Protein AF-0000000071788316 (afdb_homodimer)

Secondary structure (DSSP, 8-state):
---------------------------HHHHHHHHHHHHHHHHHHHHHHHHHHHHHHHHHHHHSPPPGGGSSSPPPHHHHHHHHHHHHHHHHHHHHHHHHHHHHHHHHHHHHH-/---------------------------HHHHHHHHHHHHHHHHHHHHHHHHHHHHHHHHHHHHSPPPGGGSSSPPPHHHHHHHHHHHHHHHHHHHHHHHHHHHHHHHHHHHHH-

Foldseek 3Di:
DPPPPPDDDDDDDDDPDPPPPPPPDPPCVVVVVVVVVVVVVVVVVVVVVVVVVVVVLVVLVVVQDDDPVCPPDDDDSVNSVVSSVVVVVVVVVVVVVVVVVVVVVVVVVVVVVD/DPPPPPDPDDDDPDDPDPPPPPPPDPPCVVVVVVVVVVVVVVVVVVVVVVVVVVVVLVVLVVVQDDDPVCPPDDDDSVNSVVSSVVVVVVVVVVVVVVVVVVVVVVVVVVVVVD

Organism: Haemonchus contortus (NCBI:txid6289)

Structure (mmCIF, N/CA/C/O backbone):
data_AF-0000000071788316-model_v1
#
loop_
_entity.id
_entity.type
_entity.pdbx_description
1 polymer 'BHLH domain-containing protein'
#
loop_
_atom_site.group_PDB
_atom_site.id
_atom_site.type_symbol
_atom_site.label_atom_id
_atom_site.label_alt_id
_atom_site.label_comp_id
_atom_site.label_asym_id
_atom_site.label_entity_id
_atom_site.label_seq_id
_atom_site.pdbx_PDB_ins_code
_atom_site.Cartn_x
_atom_site.Cartn_y
_atom_site.Cartn_z
_atom_site.occupancy
_atom_site.B_iso_or_equiv
_atom_site.auth_seq_id
_atom_site.auth_comp_id
_atom_site.auth_asym_id
_atom_site.auth_atom_id
_atom_site.pdbx_PDB_model_num
ATOM 1 N N . MET A 1 1 ? -70.625 96 2.518 1 33.41 1 MET A N 1
ATOM 2 C CA . MET A 1 1 ? -70.375 94.812 1.671 1 33.41 1 MET A CA 1
ATOM 3 C C . MET A 1 1 ? -69.188 94 2.158 1 33.41 1 MET A C 1
ATOM 5 O O . MET A 1 1 ? -68.625 93.188 1.41 1 33.41 1 MET A O 1
ATOM 9 N N . SER A 1 2 ? -68.688 94.312 3.398 1 36.62 2 SER A N 1
ATOM 10 C CA . SER A 1 2 ? -67.375 94 3.801 1 36.62 2 SER A CA 1
ATOM 11 C C . SER A 1 2 ? -67.25 92.5 4.199 1 36.62 2 SER A C 1
ATOM 13 O O . SER A 1 2 ? -67.812 92.125 5.203 1 36.62 2 SER A O 1
ATOM 15 N N . TYR A 1 3 ? -67.062 91.562 3.162 1 39.75 3 TYR A N 1
ATOM 16 C CA . TYR A 1 3 ? -67 90.125 3.209 1 39.75 3 TYR A CA 1
ATOM 17 C C . TYR A 1 3 ? -65.75 89.688 3.973 1 39.75 3 TYR A C 1
ATOM 19 O O . TYR A 1 3 ? -64.688 90.062 3.646 1 39.75 3 TYR A O 1
ATOM 27 N N . SER A 1 4 ? -65.812 89.562 5.359 1 36.69 4 SER A N 1
ATOM 28 C CA . SER A 1 4 ? -64.812 89.125 6.293 1 36.69 4 SER A CA 1
ATOM 29 C C . SER A 1 4 ? -64.375 87.688 6 1 36.69 4 SER A C 1
ATOM 31 O O . SER A 1 4 ? -65.125 86.75 6.25 1 36.69 4 SER A O 1
ATOM 33 N N . VAL A 1 5 ? -63.656 87.375 4.844 1 37 5 VAL A N 1
ATOM 34 C CA . VAL A 1 5 ? -63.25 86.062 4.398 1 37 5 VAL A CA 1
ATOM 35 C C . VAL A 1 5 ? -62.281 85.438 5.414 1 37 5 VAL A C 1
ATOM 37 O O . VAL A 1 5 ? -61.219 86 5.688 1 37 5 VAL A O 1
ATOM 40 N N . LYS A 1 6 ? -62.844 84.875 6.547 1 39.62 6 LYS A N 1
ATOM 41 C CA . LYS A 1 6 ? -62.094 84.188 7.598 1 39.62 6 LYS A CA 1
ATOM 42 C C . LYS A 1 6 ? -61.156 83.125 7.004 1 39.62 6 LYS A C 1
ATOM 44 O O . LYS A 1 6 ? -61.562 82.312 6.16 1 39.62 6 LYS A O 1
ATOM 49 N N . LYS A 1 7 ? -59.781 83.375 7.051 1 36.16 7 LYS A N 1
ATOM 50 C CA . LYS A 1 7 ? -58.531 82.688 6.707 1 36.16 7 LYS A CA 1
ATOM 51 C C . LYS A 1 7 ? -58.469 81.312 7.348 1 36.16 7 LYS A C 1
ATOM 53 O O . LYS A 1 7 ? -58.625 81.188 8.562 1 36.16 7 LYS A O 1
ATOM 58 N N . MET A 1 8 ? -58.719 80.25 6.582 1 34.5 8 MET A N 1
ATOM 59 C CA . MET A 1 8 ? -58.656 78.812 6.754 1 34.5 8 MET A CA 1
ATOM 60 C C . MET A 1 8 ? -57.281 78.375 7.297 1 34.5 8 MET A C 1
ATOM 62 O O . MET A 1 8 ? -56.25 78.812 6.805 1 34.5 8 MET A O 1
ATOM 66 N N . GLY A 1 9 ? -57.188 78 8.609 1 27.69 9 GLY A N 1
ATOM 67 C CA . GLY A 1 9 ? -56.125 77.5 9.477 1 27.69 9 GLY A CA 1
ATOM 68 C C . GLY A 1 9 ? -55.312 76.375 8.867 1 27.69 9 GLY A C 1
ATOM 69 O O . GLY A 1 9 ? -55.875 75.562 8.148 1 27.69 9 GLY A O 1
ATOM 70 N N . GLY A 1 10 ? -54.125 76.5 8.328 1 29.59 10 GLY A N 1
ATOM 71 C CA . GLY A 1 10 ? -53.094 75.75 7.719 1 29.59 10 GLY A CA 1
ATOM 72 C C . GLY A 1 10 ? -52.719 74.5 8.539 1 29.59 10 GLY A C 1
ATOM 73 O O . GLY A 1 10 ? -52.781 74.562 9.766 1 29.59 10 GLY A O 1
ATOM 74 N N . ARG A 1 11 ? -53.125 73.188 8.086 1 37.12 11 ARG A N 1
ATOM 75 C CA . ARG A 1 11 ? -52.875 71.812 8.547 1 37.12 11 ARG A CA 1
ATOM 76 C C . ARG A 1 11 ? -51.375 71.625 8.773 1 37.12 11 ARG A C 1
ATOM 78 O O . ARG A 1 11 ? -50.562 72.062 7.965 1 37.12 11 ARG A O 1
ATOM 85 N N . ARG A 1 12 ? -50.906 71.562 10.062 1 38.69 12 ARG A N 1
ATOM 86 C CA . ARG A 1 12 ? -49.625 71.125 10.641 1 38.69 12 ARG A CA 1
ATOM 87 C C . ARG A 1 12 ? -49.156 69.812 10.094 1 38.69 12 ARG A C 1
ATOM 89 O O . ARG A 1 12 ? -49.906 68.812 10.117 1 38.69 12 ARG A O 1
ATOM 96 N N . ARG A 1 13 ? -48.25 69.75 9.062 1 36.78 13 ARG A N 1
ATOM 97 C CA . ARG A 1 13 ? -47.5 68.625 8.484 1 36.78 13 ARG A CA 1
ATOM 98 C C . ARG A 1 13 ? -46.75 67.812 9.562 1 36.78 13 ARG A C 1
ATOM 100 O O . ARG A 1 13 ? -45.938 68.438 10.281 1 36.78 13 ARG A O 1
ATOM 107 N N . ALA A 1 14 ? -47.344 66.688 10.125 1 41.12 14 ALA A N 1
ATOM 108 C CA . ALA A 1 14 ? -46.75 65.688 11.016 1 41.12 14 ALA A CA 1
ATOM 109 C C . ALA A 1 14 ? -45.406 65.188 10.469 1 41.12 14 ALA A C 1
ATOM 111 O O . ALA A 1 14 ? -45.281 64.875 9.297 1 41.12 14 ALA A O 1
ATOM 112 N N . SER A 1 15 ? -44.25 65.688 10.93 1 37.59 15 SER A N 1
ATOM 113 C CA . SER A 1 15 ? -42.875 65.312 10.68 1 37.59 15 SER A CA 1
ATOM 114 C C . SER A 1 15 ? -42.656 63.844 11.016 1 37.59 15 SER A C 1
ATOM 116 O O . SER A 1 15 ? -43 63.375 12.102 1 37.59 15 SER A O 1
ATOM 118 N N . THR A 1 16 ? -42.688 62.906 10.031 1 35.34 16 THR A N 1
ATOM 119 C CA . THR A 1 16 ? -42.344 61.469 10.016 1 35.34 16 THR A CA 1
ATOM 120 C C . THR A 1 16 ? -40.969 61.25 10.617 1 35.34 16 THR A C 1
ATOM 122 O O . THR A 1 16 ? -39.969 61.781 10.141 1 35.34 16 THR A O 1
ATOM 125 N N . THR A 1 17 ? -40.781 61 11.922 1 35.34 17 THR A N 1
ATOM 126 C CA . THR A 1 17 ? -39.594 60.562 12.641 1 35.34 17 THR A CA 1
ATOM 127 C C . THR A 1 17 ? -39 59.312 12.016 1 35.34 17 THR A C 1
ATOM 129 O O . THR A 1 17 ? -39.688 58.281 11.914 1 35.34 17 THR A O 1
ATOM 132 N N . GLN A 1 18 ? -38 59.219 11.062 1 39.78 18 GLN A N 1
ATOM 133 C CA . GLN A 1 18 ? -37.156 58.188 10.5 1 39.78 18 GLN A CA 1
ATOM 134 C C . GLN A 1 18 ? -36.531 57.312 11.594 1 39.78 18 GLN A C 1
ATOM 136 O O . GLN A 1 18 ? -35.781 57.812 12.438 1 39.78 18 GLN A O 1
ATOM 141 N N . GLY A 1 19 ? -37.156 56.375 12.18 1 39.91 19 GLY A N 1
ATOM 142 C CA . GLY A 1 19 ? -36.625 55.375 13.07 1 39.91 19 GLY A CA 1
ATOM 143 C C . GLY A 1 19 ? -35.312 54.781 12.562 1 39.91 19 GLY A C 1
ATOM 144 O O . GLY A 1 19 ? -35.188 54.469 11.383 1 39.91 19 GLY A O 1
ATOM 145 N N . ASP A 1 20 ? -34.125 55.219 13 1 43.69 20 ASP A N 1
ATOM 146 C CA . ASP A 1 20 ? -32.781 54.688 12.812 1 43.69 20 ASP A CA 1
ATOM 147 C C . ASP A 1 20 ? -32.75 53.188 13.023 1 43.69 20 ASP A C 1
ATOM 149 O O . ASP A 1 20 ? -33 52.688 14.125 1 43.69 20 ASP A O 1
ATOM 153 N N . VAL A 1 21 ? -33.281 52.344 12.164 1 46.47 21 VAL A N 1
ATOM 154 C CA . VAL A 1 21 ? -33.031 50.906 12.141 1 46.47 21 VAL A CA 1
ATOM 155 C C . VAL A 1 21 ? -31.547 50.625 12.336 1 46.47 21 VAL A C 1
ATOM 157 O O . VAL A 1 21 ? -30.719 51.094 11.562 1 46.47 21 VAL A O 1
ATOM 160 N N . SER A 1 22 ? -31.016 50.688 13.523 1 45.28 22 SER A N 1
ATOM 161 C CA . SER A 1 22 ? -29.688 50.188 13.875 1 45.28 22 SER A CA 1
ATOM 162 C C . SER A 1 22 ? -29.422 48.844 13.227 1 45.28 22 SER A C 1
ATOM 164 O O . SER A 1 22 ? -30.203 47.875 13.398 1 45.28 22 SER A O 1
ATOM 166 N N . GLU A 1 23 ? -28.938 48.75 12.031 1 49.59 23 GLU A N 1
ATOM 167 C CA . GLU A 1 23 ? -28.391 47.531 11.414 1 49.59 23 GLU A CA 1
ATOM 168 C C . GLU A 1 23 ? -27.594 46.719 12.43 1 49.59 23 GLU A C 1
ATOM 170 O O . GLU A 1 23 ? -26.594 47.219 12.969 1 49.59 23 GLU A O 1
ATOM 175 N N . MET A 1 24 ? -28.234 46 13.266 1 51.44 24 MET A N 1
ATOM 176 C CA . MET A 1 24 ? -27.578 45.031 14.148 1 51.44 24 MET A CA 1
ATOM 177 C C . MET A 1 24 ? -26.453 44.312 13.414 1 51.44 24 MET A C 1
ATOM 179 O O . MET A 1 24 ? -26.656 43.719 12.344 1 51.44 24 MET A O 1
ATOM 183 N N . SER A 1 25 ? -25.234 44.812 13.422 1 55.69 25 SER A N 1
ATOM 184 C CA . SER A 1 25 ? -24.016 44.156 12.969 1 55.69 25 SER A CA 1
ATOM 185 C C . SER A 1 25 ? -24.016 42.688 13.344 1 55.69 25 SER A C 1
ATOM 187 O O . SER A 1 25 ? -24.484 42.312 14.43 1 55.69 25 SER A O 1
ATOM 189 N N . PRO A 1 26 ? -24.172 41.844 12.453 1 56.22 26 PRO A N 1
ATOM 190 C CA . PRO A 1 26 ? -24.016 40.438 12.891 1 56.22 26 PRO A CA 1
ATOM 191 C C . PRO A 1 26 ? -22.969 40.281 14.008 1 56.22 26 PRO A C 1
ATOM 193 O O . PRO A 1 26 ? -21.906 40.906 13.953 1 56.22 26 PRO A O 1
ATOM 196 N N . THR A 1 27 ? -23.234 40.281 15.242 1 55.38 27 THR A N 1
ATOM 197 C CA . THR A 1 27 ? -22.344 40.125 1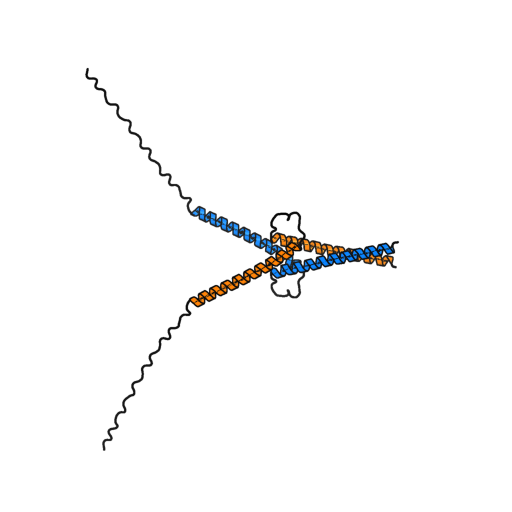6.391 1 55.38 27 THR A CA 1
ATOM 198 C C . THR A 1 27 ? -21.281 39.094 16.109 1 55.38 27 THR A C 1
ATOM 200 O O . THR A 1 27 ? -21.578 38 15.594 1 55.38 27 THR A O 1
ATOM 203 N N . GLY A 1 28 ? -19.984 39.5 16.016 1 60.75 28 GLY A N 1
ATOM 204 C CA . GLY A 1 28 ? -18.703 38.781 15.898 1 60.75 28 GLY A CA 1
ATOM 205 C C . GLY A 1 28 ? -18.734 37.406 16.484 1 60.75 28 GLY A C 1
ATOM 206 O O . GLY A 1 28 ? -17.844 36.594 16.219 1 60.75 28 GLY A O 1
ATOM 207 N N . SER A 1 29 ? -19.703 37.156 17.422 1 71.69 29 SER A N 1
ATOM 208 C CA . SER A 1 29 ? -19.75 35.875 18.109 1 71.69 29 SER A CA 1
ATOM 209 C C . SER A 1 29 ? -20.156 34.75 17.172 1 71.69 29 SER A C 1
ATOM 211 O O . SER A 1 29 ? -19.594 33.656 17.203 1 71.69 29 SER A O 1
ATOM 213 N N . ASP A 1 30 ? -21.062 35.156 16.266 1 74.5 30 ASP A N 1
ATOM 214 C CA . ASP A 1 30 ? -21.562 34.125 15.352 1 74.5 30 ASP A CA 1
ATOM 215 C C . ASP A 1 30 ? -20.484 33.719 14.336 1 74.5 30 ASP A C 1
ATOM 217 O O . ASP A 1 30 ? -20.406 32.562 13.93 1 74.5 30 ASP A O 1
ATOM 221 N N . SER A 1 31 ? -19.688 34.75 14.078 1 81.25 31 SER A N 1
ATOM 222 C CA . SER A 1 31 ? -18.641 34.5 13.102 1 81.25 31 SER A CA 1
ATOM 223 C C . SER A 1 31 ? -17.547 33.594 13.672 1 81.25 31 SER A C 1
ATOM 225 O O . SER A 1 31 ? -17.047 32.719 12.992 1 81.25 31 SER A O 1
ATOM 227 N N . SER A 1 32 ? -17.328 33.781 15.008 1 84.69 32 SER A N 1
ATOM 228 C CA . SER A 1 32 ? -16.297 33 15.695 1 84.69 32 SER A CA 1
ATOM 229 C C . SER A 1 32 ? -16.734 31.562 15.875 1 84.69 32 SER A C 1
ATOM 231 O O . SER A 1 32 ? -15.938 30.641 15.672 1 84.69 32 SER A O 1
ATOM 233 N N . VAL A 1 33 ? -18.016 31.438 16.234 1 86.62 33 VAL A N 1
ATOM 234 C CA . VAL A 1 33 ? -18.562 30.094 16.438 1 86.62 33 VAL A CA 1
ATOM 235 C C . VAL A 1 33 ? -18.578 29.344 15.102 1 86.62 33 VAL A C 1
ATOM 237 O O . VAL A 1 33 ? -18.266 28.156 15.047 1 86.62 33 VAL A O 1
ATOM 240 N N . TYR A 1 34 ? -18.969 30.109 14.102 1 88.94 34 TYR A N 1
ATOM 241 C CA . TYR A 1 34 ? -19 29.516 12.766 1 88.94 34 TYR A CA 1
ATOM 242 C C . TYR A 1 34 ? -17.594 29.078 12.328 1 88.94 34 TYR A C 1
ATOM 244 O O . TYR A 1 34 ? -17.422 27.984 11.812 1 88.94 34 TYR A O 1
ATOM 252 N N . SER A 1 35 ? -16.641 29.906 12.539 1 90.38 35 SER A N 1
ATOM 253 C CA . SER A 1 35 ? -15.258 29.609 12.195 1 90.38 35 SER A CA 1
ATOM 254 C C . SER A 1 35 ? -14.734 28.406 12.977 1 90.38 35 SER A C 1
ATOM 256 O O . SER A 1 35 ? -14.047 27.547 12.422 1 90.38 35 SER A O 1
ATOM 258 N N . ASP A 1 36 ? -15.086 28.375 14.164 1 91.81 36 ASP A N 1
ATOM 259 C CA . ASP A 1 36 ? -14.656 27.266 15.016 1 91.81 36 ASP A CA 1
ATOM 260 C C . ASP A 1 36 ? -15.273 25.953 14.555 1 91.81 36 ASP A C 1
ATOM 262 O O . ASP A 1 36 ? -14.617 24.906 14.562 1 91.81 36 ASP A O 1
ATOM 266 N N . LYS A 1 37 ? -16.516 25.984 14.266 1 93.19 37 LYS A N 1
ATOM 267 C CA . LYS A 1 37 ? -17.203 24.781 13.781 1 93.19 37 LYS A CA 1
ATOM 268 C C . LYS A 1 37 ? -16.594 24.297 12.469 1 93.19 37 LYS A C 1
ATOM 270 O O . LYS A 1 37 ? -16.406 23.094 12.266 1 93.19 37 LYS A O 1
ATOM 275 N N . LYS A 1 38 ? -16.375 25.219 11.625 1 95.12 38 LYS A N 1
ATOM 276 C CA . LYS A 1 38 ? -15.75 24.875 10.352 1 95.12 38 LYS A CA 1
ATOM 277 C C . LYS A 1 38 ? -14.383 24.234 10.562 1 95.12 38 LYS A C 1
ATOM 279 O O . LYS A 1 38 ? -14.055 23.234 9.914 1 95.12 38 LYS A O 1
ATOM 284 N N . LYS A 1 39 ? -13.625 24.844 11.383 1 96.06 39 LYS A N 1
ATOM 285 C CA . LYS A 1 39 ? -12.305 24.297 11.711 1 96.06 39 LYS A CA 1
ATOM 286 C C . LYS A 1 39 ? -12.406 22.891 12.266 1 96.06 39 LYS A C 1
ATOM 288 O O . LYS A 1 39 ? -11.633 22 11.891 1 96.06 39 LYS A O 1
ATOM 293 N N . GLN A 1 40 ? -13.297 22.672 13.156 1 96.56 40 GLN A N 1
ATOM 294 C CA . GLN A 1 40 ? -13.492 21.359 13.766 1 96.56 40 GLN A CA 1
ATOM 295 C C . GLN A 1 40 ? -13.883 20.312 12.727 1 96.56 40 GLN A C 1
ATOM 297 O O . GLN A 1 40 ? -13.445 19.172 12.797 1 96.56 40 GLN A O 1
ATOM 302 N N . THR A 1 41 ? -14.727 20.656 11.852 1 97.38 41 THR A N 1
ATOM 303 C CA . THR A 1 41 ? -15.148 19.75 10.797 1 97.38 41 THR A CA 1
ATOM 304 C C . THR A 1 41 ? -13.961 19.312 9.938 1 97.38 41 THR A C 1
ATOM 306 O O . THR A 1 41 ? -13.805 18.141 9.625 1 97.38 41 THR A O 1
ATOM 309 N N . HIS A 1 42 ? -13.164 20.25 9.508 1 97.88 42 HIS A N 1
ATOM 310 C CA . HIS A 1 42 ? -11.977 19.953 8.711 1 97.88 42 HIS A CA 1
ATOM 311 C C . HIS A 1 42 ? -11.055 18.984 9.438 1 97.88 42 HIS A C 1
ATOM 313 O O . HIS A 1 42 ? -10.562 18.031 8.852 1 97.88 42 HIS A O 1
ATOM 319 N N . LEU A 1 43 ? -10.844 19.203 10.719 1 98.19 43 LEU A N 1
ATOM 320 C CA . LEU A 1 43 ? -9.969 18.359 11.523 1 98.19 43 LEU A CA 1
ATOM 321 C C . LEU A 1 43 ? -10.516 16.938 11.617 1 98.19 43 LEU A C 1
ATOM 323 O O . LEU A 1 43 ? -9.75 15.969 11.578 1 98.19 43 LEU A O 1
ATOM 327 N N . ARG A 1 44 ? -11.773 16.938 11.789 1 97.69 44 ARG A N 1
ATOM 328 C CA . ARG A 1 44 ? -12.406 15.625 11.867 1 97.69 44 ARG A CA 1
ATOM 329 C C . ARG A 1 44 ? -12.227 14.852 10.562 1 97.69 44 ARG A C 1
ATOM 331 O O . ARG A 1 44 ? -11.883 13.672 10.578 1 97.69 44 ARG A O 1
ATOM 338 N N . CYS A 1 45 ? -12.461 15.492 9.461 1 97.94 45 CYS A N 1
ATOM 339 C CA . CYS A 1 45 ? -12.297 14.867 8.148 1 97.94 45 CYS A CA 1
ATOM 340 C C . CYS A 1 45 ? -10.867 14.375 7.957 1 97.94 45 CYS A C 1
ATOM 342 O O . CYS A 1 45 ? -10.648 13.258 7.488 1 97.94 45 CYS A O 1
ATOM 344 N N . GLU A 1 46 ? -9.969 15.109 8.344 1 97.06 46 GLU A N 1
ATOM 345 C CA . GLU A 1 46 ? -8.555 14.766 8.211 1 97.06 46 GLU A CA 1
ATOM 346 C C . GLU A 1 46 ? -8.188 13.578 9.094 1 97.06 46 GLU A C 1
ATOM 348 O O . GLU A 1 46 ? -7.43 12.703 8.68 1 97.06 46 GLU A O 1
ATOM 353 N N . ARG A 1 47 ? -8.742 13.578 10.273 1 98.06 47 ARG A N 1
ATOM 354 C CA . ARG A 1 47 ? -8.523 12.445 11.172 1 98.06 47 ARG A CA 1
ATOM 355 C C . ARG A 1 47 ? -9.07 11.156 10.562 1 98.06 47 ARG A C 1
ATOM 357 O O . ARG A 1 47 ? -8.43 10.109 10.633 1 98.06 47 ARG A O 1
ATOM 364 N N . GLN A 1 48 ? -10.188 11.281 9.977 1 97.94 48 GLN A N 1
ATOM 365 C CA . GLN A 1 48 ? -10.797 10.117 9.344 1 97.94 48 GLN A CA 1
ATOM 366 C C . GLN A 1 48 ? -9.953 9.617 8.18 1 97.94 48 GLN A C 1
ATOM 368 O O . GLN A 1 48 ? -9.781 8.406 8.008 1 97.94 48 GLN A O 1
ATOM 373 N N . ARG A 1 49 ? -9.531 10.438 7.379 1 97.5 49 ARG A N 1
ATOM 374 C CA . ARG A 1 49 ? -8.672 10.07 6.254 1 97.5 49 ARG A CA 1
ATOM 375 C C . ARG A 1 49 ? -7.41 9.359 6.738 1 97.5 49 ARG A C 1
ATOM 377 O O . ARG A 1 49 ? -7.035 8.32 6.199 1 97.5 49 ARG A O 1
ATOM 384 N N . ARG A 1 50 ? -6.785 9.953 7.738 1 98.12 50 ARG A N 1
ATOM 385 C CA . ARG A 1 50 ? -5.57 9.367 8.297 1 98.12 50 ARG A CA 1
ATOM 386 C C . ARG A 1 50 ? -5.844 7.977 8.867 1 98.12 50 ARG A C 1
ATOM 388 O O . ARG A 1 50 ? -5.035 7.059 8.695 1 98.12 50 ARG A O 1
ATOM 395 N N . GLU A 1 51 ? -6.922 7.879 9.523 1 98.56 51 GLU A N 1
ATOM 396 C CA . GLU A 1 51 ? -7.293 6.59 10.102 1 98.56 51 GLU A CA 1
ATOM 397 C C . GLU A 1 51 ? -7.512 5.539 9.023 1 98.56 51 GLU A C 1
ATOM 399 O O . GLU A 1 51 ? -7.086 4.391 9.172 1 98.56 51 GLU A O 1
ATOM 404 N N . ALA A 1 52 ? -8.211 5.883 8.008 1 98.38 52 ALA A N 1
ATOM 405 C CA . ALA A 1 52 ? -8.43 4.965 6.891 1 98.38 52 ALA A CA 1
ATOM 406 C C . ALA A 1 52 ? -7.105 4.52 6.273 1 98.38 52 ALA A C 1
ATOM 408 O O . ALA A 1 52 ? -6.91 3.334 6 1 98.38 52 ALA A O 1
ATOM 409 N N . ILE A 1 53 ? -6.246 5.363 6.055 1 98.56 53 ILE A N 1
ATOM 410 C CA . ILE A 1 53 ? -4.938 5.09 5.473 1 98.56 53 ILE A CA 1
ATOM 411 C C . ILE A 1 53 ? -4.148 4.16 6.395 1 98.56 53 ILE A C 1
ATOM 413 O O . ILE A 1 53 ? -3.545 3.188 5.938 1 98.56 53 ILE A O 1
ATOM 417 N N . ASN A 1 54 ? -4.199 4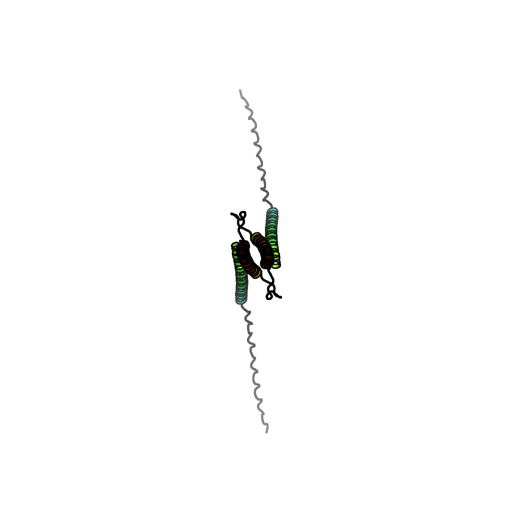.547 7.703 1 98.31 54 ASN A N 1
ATOM 418 C CA . ASN A 1 54 ? -3.502 3.715 8.68 1 98.31 54 ASN A CA 1
ATOM 419 C C . ASN A 1 54 ? -4.051 2.291 8.695 1 98.31 54 ASN A C 1
ATOM 421 O O . ASN A 1 54 ? -3.291 1.332 8.852 1 98.31 54 ASN A O 1
ATOM 425 N N . SER A 1 55 ? -5.312 2.168 8.594 1 98.44 55 SER A N 1
ATOM 426 C CA . SER A 1 55 ? -5.93 0.846 8.516 1 98.44 55 SER A CA 1
ATOM 427 C C . SER A 1 55 ? -5.414 0.072 7.305 1 98.44 55 SER A C 1
ATOM 429 O O . SER A 1 55 ? -5.109 -1.118 7.406 1 98.44 55 SER A O 1
ATOM 431 N N . GLY A 1 56 ? -5.277 0.737 6.199 1 98.38 56 GLY A N 1
ATOM 432 C CA . GLY A 1 56 ? -4.727 0.125 5 1 98.38 56 GLY A CA 1
ATOM 433 C C . GLY A 1 56 ? -3.295 -0.345 5.172 1 98.38 56 GLY A C 1
ATOM 434 O O . GLY A 1 56 ? -2.945 -1.451 4.754 1 98.38 56 GLY A O 1
ATOM 435 N N . TYR A 1 57 ? -2.531 0.366 5.816 1 97.81 57 TYR A N 1
ATOM 436 C CA . TYR A 1 57 ? -1.152 -0.02 6.09 1 97.81 57 TYR A CA 1
ATOM 437 C C . TYR A 1 57 ? -1.099 -1.243 7 1 97.81 57 TYR A C 1
ATOM 439 O O . TYR A 1 57 ? -0.268 -2.133 6.805 1 97.81 57 TYR A O 1
ATOM 447 N N . SER A 1 58 ? -1.928 -1.168 8.008 1 97.25 58 SER A N 1
ATOM 448 C CA . SER A 1 58 ? -1.967 -2.283 8.953 1 97.25 58 SER A CA 1
ATOM 449 C C . SER A 1 58 ? -2.311 -3.59 8.242 1 97.25 58 SER A C 1
ATOM 451 O O . SER A 1 58 ? -1.672 -4.617 8.484 1 97.25 58 SER A O 1
ATOM 453 N N . ASP A 1 59 ? -3.262 -3.508 7.367 1 97.69 59 ASP A N 1
ATOM 454 C CA . ASP A 1 59 ? -3.662 -4.684 6.602 1 97.69 59 ASP A CA 1
ATOM 455 C C . ASP A 1 59 ? -2.523 -5.168 5.707 1 97.69 59 ASP A C 1
ATOM 457 O O . ASP A 1 59 ? -2.256 -6.367 5.629 1 97.69 59 ASP A O 1
ATOM 461 N N . LEU A 1 60 ? -1.847 -4.27 5.082 1 96.5 60 LEU A N 1
ATOM 462 C CA . LEU A 1 60 ? -0.734 -4.602 4.199 1 96.5 60 LEU A CA 1
ATOM 463 C C . LEU A 1 60 ? 0.399 -5.262 4.977 1 96.5 60 LEU A C 1
ATOM 465 O O . LEU A 1 60 ? 0.991 -6.238 4.508 1 96.5 60 LEU A O 1
ATOM 469 N N . LYS A 1 61 ? 0.605 -4.68 6.121 1 94.44 61 LYS A N 1
ATOM 470 C CA . LYS A 1 61 ? 1.665 -5.207 6.973 1 94.44 61 LYS A CA 1
ATOM 471 C C . LYS A 1 61 ? 1.386 -6.656 7.363 1 94.44 61 LYS A C 1
ATOM 473 O O . LYS A 1 61 ? 2.311 -7.461 7.477 1 94.44 61 LYS A O 1
ATOM 478 N N . GLU A 1 62 ? 0.193 -6.961 7.523 1 94.38 62 GLU A N 1
ATOM 479 C CA . GLU A 1 62 ? -0.198 -8.305 7.93 1 94.38 62 GLU A CA 1
ATOM 480 C C . GLU A 1 62 ? -0.107 -9.281 6.758 1 94.38 62 GLU A C 1
ATOM 482 O O . GLU A 1 62 ? 0.136 -10.477 6.957 1 94.38 62 GLU A O 1
ATOM 487 N N . LEU A 1 63 ? -0.294 -8.828 5.562 1 95.25 63 LEU A N 1
ATOM 488 C CA . LEU A 1 63 ? -0.357 -9.68 4.383 1 95.25 63 LEU A CA 1
ATOM 489 C C . LEU A 1 63 ? 1.042 -9.977 3.854 1 95.25 63 LEU A C 1
ATOM 491 O O . LEU A 1 63 ? 1.274 -11.039 3.27 1 95.25 63 LEU A O 1
ATOM 495 N N . VAL A 1 64 ? 1.936 -9.016 4.047 1 95.31 64 VAL A N 1
ATOM 496 C CA . VAL A 1 64 ? 3.273 -9.148 3.479 1 95.31 64 VAL A CA 1
ATOM 497 C C . VAL A 1 64 ? 4.152 -9.977 4.414 1 95.31 64 VAL A C 1
ATOM 499 O O . VAL A 1 64 ? 4.223 -9.703 5.613 1 95.31 64 VAL A O 1
ATOM 502 N N . PRO A 1 65 ? 4.805 -10.953 3.779 1 91.62 65 PRO A N 1
ATOM 503 C CA . PRO A 1 65 ? 5.699 -11.758 4.613 1 91.62 65 PRO A CA 1
ATOM 504 C C . PRO A 1 65 ? 6.797 -10.93 5.273 1 91.62 65 PRO A C 1
ATOM 506 O O . PRO A 1 65 ? 7.32 -10 4.66 1 91.62 65 PRO A O 1
ATOM 509 N N . GLN A 1 66 ? 6.984 -11.281 6.477 1 83.5 66 GLN A N 1
ATOM 510 C CA . GLN A 1 66 ? 7.977 -10.523 7.238 1 83.5 66 GLN A CA 1
ATOM 511 C C . GLN A 1 66 ? 9.391 -10.984 6.906 1 83.5 66 GLN A C 1
ATOM 513 O O . GLN A 1 66 ? 9.633 -12.18 6.727 1 83.5 66 GLN A O 1
ATOM 518 N N . THR A 1 67 ? 10.086 -9.992 6.547 1 75 67 THR A N 1
ATOM 519 C CA . THR A 1 67 ? 11.492 -10.312 6.328 1 75 67 THR A CA 1
ATOM 520 C C . THR A 1 67 ? 12.281 -10.211 7.633 1 75 67 THR A C 1
ATOM 522 O O . THR A 1 67 ? 11.898 -9.469 8.539 1 75 67 THR A O 1
ATOM 525 N N . ALA A 1 68 ? 13.242 -11.156 7.742 1 61.69 68 ALA A N 1
ATOM 526 C CA . ALA A 1 68 ? 14.109 -11.258 8.906 1 61.69 68 ALA A CA 1
ATOM 527 C C . ALA A 1 68 ? 14.602 -9.875 9.344 1 61.69 68 ALA A C 1
ATOM 529 O O . ALA A 1 68 ? 14.781 -9.625 10.539 1 61.69 68 ALA A O 1
ATOM 530 N N . SER A 1 69 ? 14.898 -9.102 8.375 1 59.03 69 SER A N 1
ATOM 531 C CA . SER A 1 69 ? 15.5 -7.82 8.711 1 59.03 69 SER A CA 1
ATOM 532 C C . SER A 1 69 ? 14.516 -6.934 9.477 1 59.03 69 SER A C 1
ATOM 534 O O . SER A 1 69 ? 14.93 -6.012 10.188 1 59.03 69 SER A O 1
ATOM 536 N N . ALA A 1 70 ? 13.305 -7.27 9.25 1 59.47 70 ALA A N 1
ATOM 537 C CA . ALA A 1 70 ? 12.297 -6.426 9.883 1 59.47 70 ALA A CA 1
ATOM 538 C C . ALA A 1 70 ? 12.125 -6.781 11.352 1 59.47 70 ALA A C 1
ATOM 540 O O . ALA A 1 70 ? 11.312 -6.176 12.055 1 59.47 70 ALA A O 1
ATOM 541 N N . MET A 1 71 ? 13.164 -7.617 11.781 1 63.5 71 MET A N 1
ATOM 542 C CA . MET A 1 71 ? 13.062 -8.07 13.172 1 63.5 71 MET A CA 1
ATOM 543 C C . MET A 1 71 ? 13.656 -7.035 14.125 1 63.5 71 MET A C 1
ATOM 545 O O . MET A 1 71 ? 14.828 -6.688 14.008 1 63.5 71 MET A O 1
ATOM 549 N N . GLY A 1 72 ? 12.766 -6.242 14.734 1 68.5 72 GLY A N 1
ATOM 550 C CA . GLY A 1 72 ? 13.07 -5.41 15.883 1 68.5 72 GLY A CA 1
ATOM 551 C C . GLY A 1 72 ? 12.836 -3.932 15.633 1 68.5 72 GLY A C 1
ATOM 552 O O . GLY A 1 72 ? 12.617 -3.162 16.562 1 68.5 72 GLY A O 1
ATOM 553 N N . CYS A 1 73 ? 13.117 -3.463 14.391 1 77.06 73 CYS A N 1
ATOM 554 C CA . CYS A 1 73 ? 12.953 -2.029 14.172 1 77.06 73 CYS A CA 1
ATOM 555 C C . CYS A 1 73 ? 11.609 -1.725 13.523 1 77.06 73 CYS A C 1
ATOM 557 O O . CYS A 1 73 ? 11.047 -2.572 12.828 1 77.06 73 CYS A O 1
ATOM 559 N N . LYS A 1 74 ? 11.156 -0.483 13.891 1 86.88 74 LYS A N 1
ATOM 560 C CA . LYS A 1 74 ? 9.898 -0.047 13.289 1 86.88 74 LYS A CA 1
ATOM 561 C C . LYS A 1 74 ? 10.016 0.073 11.773 1 86.88 74 LYS A C 1
ATOM 563 O O . LYS A 1 74 ? 11.008 0.608 11.266 1 86.88 74 LYS A O 1
ATOM 568 N N . THR A 1 75 ? 9.203 -0.596 11.109 1 91.12 75 THR A N 1
ATOM 569 C CA . THR A 1 75 ? 9.203 -0.515 9.648 1 91.12 75 THR A CA 1
ATOM 570 C C . THR A 1 75 ? 8.508 0.762 9.18 1 91.12 75 THR A C 1
ATOM 572 O O . THR A 1 75 ? 7.402 1.074 9.625 1 91.12 75 THR A O 1
ATOM 575 N N . THR A 1 76 ? 9.141 1.403 8.281 1 93.88 76 THR A N 1
ATOM 576 C CA . THR A 1 76 ? 8.594 2.662 7.785 1 93.88 76 THR A CA 1
ATOM 577 C C . THR A 1 76 ? 7.453 2.406 6.801 1 93.88 76 THR A C 1
ATOM 579 O O . THR A 1 76 ? 7.355 1.322 6.227 1 93.88 76 THR A O 1
ATOM 582 N N . ASN A 1 77 ? 6.672 3.496 6.691 1 96.62 77 ASN A N 1
ATOM 583 C CA . ASN A 1 77 ? 5.57 3.393 5.742 1 96.62 77 ASN A CA 1
ATOM 584 C C . ASN A 1 77 ? 6.074 3.168 4.32 1 96.62 77 ASN A C 1
ATOM 586 O O . ASN A 1 77 ? 5.504 2.369 3.574 1 96.62 77 ASN A O 1
ATOM 590 N N . ALA A 1 78 ? 7.098 3.852 3.926 1 97.38 78 ALA A N 1
ATOM 591 C CA . ALA A 1 78 ? 7.68 3.674 2.596 1 97.38 78 ALA A CA 1
ATOM 592 C C . ALA A 1 78 ? 8.148 2.236 2.391 1 97.38 78 ALA A C 1
ATOM 594 O O . ALA A 1 78 ? 7.883 1.634 1.347 1 97.38 78 ALA A O 1
ATOM 595 N N . ALA A 1 79 ? 8.789 1.722 3.352 1 95.5 79 ALA A N 1
ATOM 596 C CA . ALA A 1 79 ? 9.297 0.356 3.264 1 95.5 79 ALA A CA 1
ATOM 597 C C . ALA A 1 79 ? 8.156 -0.646 3.105 1 95.5 79 ALA A C 1
ATOM 599 O O . ALA A 1 79 ? 8.273 -1.609 2.344 1 95.5 79 ALA A O 1
ATOM 600 N N . ILE A 1 80 ? 7.098 -0.46 3.814 1 96.44 80 ILE A N 1
ATOM 601 C CA . ILE A 1 80 ? 5.934 -1.335 3.721 1 96.44 80 ILE A CA 1
ATOM 602 C C . ILE A 1 80 ? 5.398 -1.327 2.291 1 96.44 80 ILE A C 1
ATOM 604 O O . ILE A 1 80 ? 5.102 -2.383 1.727 1 96.44 80 ILE A O 1
ATOM 608 N N . LEU A 1 81 ? 5.312 -0.201 1.731 1 97.81 81 LEU A N 1
ATOM 609 C CA . LEU A 1 81 ? 4.82 -0.062 0.366 1 97.81 81 LEU A CA 1
ATOM 610 C C . LEU A 1 81 ? 5.734 -0.779 -0.62 1 97.81 81 LEU A C 1
ATOM 612 O O . LEU A 1 81 ? 5.262 -1.531 -1.477 1 97.81 81 LEU A O 1
ATOM 616 N N . PHE A 1 82 ? 6.98 -0.593 -0.49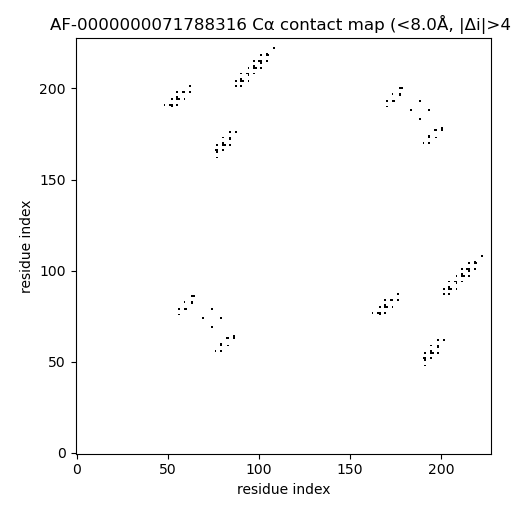6 1 97.31 82 PHE A N 1
ATOM 617 C CA . PHE A 1 82 ? 7.93 -1.202 -1.421 1 97.31 82 PHE A CA 1
ATOM 618 C C . PHE A 1 82 ? 7.953 -2.717 -1.254 1 97.31 82 PHE A C 1
ATOM 620 O O . PHE A 1 82 ? 8.039 -3.455 -2.238 1 97.31 82 PHE A O 1
ATOM 627 N N . ARG A 1 83 ? 7.855 -3.119 -0.045 1 96.06 83 ARG A N 1
ATOM 628 C CA . ARG A 1 83 ? 7.805 -4.555 0.197 1 96.06 83 ARG A CA 1
ATOM 629 C C . ARG A 1 83 ? 6.543 -5.172 -0.401 1 96.06 83 ARG A C 1
ATOM 631 O O . ARG A 1 83 ? 6.578 -6.285 -0.925 1 96.06 83 ARG A O 1
ATOM 638 N N . ALA A 1 84 ? 5.496 -4.488 -0.265 1 97.38 84 ALA A N 1
ATOM 639 C CA . ALA A 1 84 ? 4.246 -4.953 -0.862 1 97.38 84 ALA A CA 1
ATOM 640 C C . ALA A 1 84 ? 4.379 -5.086 -2.377 1 97.38 84 ALA A C 1
ATOM 642 O O . ALA A 1 84 ? 3.945 -6.082 -2.959 1 97.38 84 ALA A O 1
ATOM 643 N N . CYS A 1 85 ? 4.98 -4.102 -2.971 1 97.88 85 CYS A N 1
ATOM 644 C CA . CYS A 1 85 ? 5.203 -4.156 -4.41 1 97.88 85 CYS A CA 1
ATOM 645 C C . CYS A 1 85 ? 6.051 -5.363 -4.789 1 97.88 85 CYS A C 1
ATOM 647 O O . CYS A 1 85 ? 5.723 -6.09 -5.727 1 97.88 85 CYS A O 1
ATOM 649 N N . ASP A 1 86 ? 7.066 -5.543 -4.035 1 97.31 86 ASP A N 1
ATOM 650 C CA . ASP A 1 86 ? 7.949 -6.68 -4.27 1 97.31 86 ASP A CA 1
ATOM 651 C C . ASP A 1 86 ? 7.191 -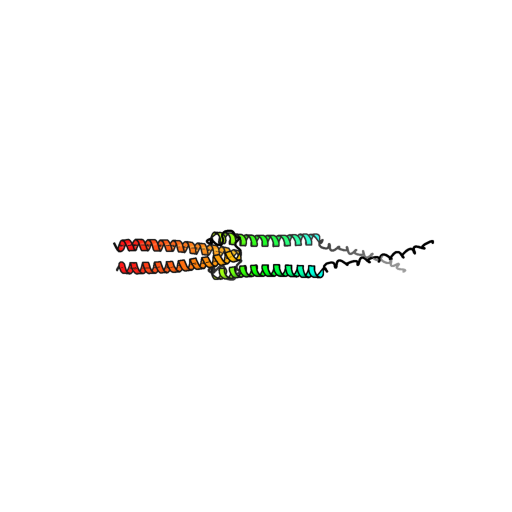7.996 -4.152 1 97.31 86 ASP A C 1
ATOM 653 O O . ASP A 1 86 ? 7.34 -8.883 -5 1 97.31 86 ASP A O 1
ATOM 657 N N . TYR A 1 87 ? 6.445 -8.102 -3.182 1 97.31 87 TYR A N 1
ATOM 658 C CA . TYR A 1 87 ? 5.672 -9.312 -2.936 1 97.31 87 TYR A CA 1
ATOM 659 C C . TYR A 1 87 ? 4.66 -9.555 -4.047 1 97.31 87 TYR A C 1
ATOM 661 O O . TYR A 1 87 ? 4.477 -10.688 -4.5 1 97.31 87 TYR A O 1
ATOM 669 N N . MET A 1 88 ? 4.051 -8.57 -4.445 1 97.62 88 MET A N 1
ATOM 670 C CA . MET A 1 88 ? 3.098 -8.672 -5.547 1 97.62 88 MET A CA 1
ATOM 671 C C . MET A 1 88 ? 3.785 -9.156 -6.82 1 97.62 88 MET A C 1
ATOM 673 O O . MET A 1 88 ? 3.234 -9.977 -7.555 1 97.62 88 MET A O 1
ATOM 677 N N . HIS A 1 89 ? 4.973 -8.617 -7.102 1 97.88 89 HIS A N 1
ATOM 678 C CA . HIS A 1 89 ? 5.746 -9.086 -8.25 1 97.88 89 HIS A CA 1
ATOM 679 C C . HIS A 1 89 ? 6.066 -10.57 -8.125 1 97.88 89 HIS A C 1
ATOM 681 O O . HIS A 1 89 ? 5.941 -11.32 -9.102 1 97.88 89 HIS A O 1
ATOM 687 N N . GLN A 1 90 ? 6.434 -10.977 -6.984 1 97.31 90 GLN A N 1
ATOM 688 C CA . GLN A 1 90 ? 6.742 -12.383 -6.73 1 97.31 90 GLN A CA 1
ATOM 689 C C . GLN A 1 90 ? 5.523 -13.266 -6.973 1 97.31 90 GLN A C 1
ATOM 691 O O . GLN A 1 90 ? 5.621 -14.305 -7.625 1 97.31 90 GLN A O 1
ATOM 696 N N . LEU A 1 91 ? 4.43 -12.844 -6.41 1 97.12 91 LEU A N 1
ATOM 697 C CA . LEU A 1 91 ? 3.199 -13.617 -6.551 1 97.12 91 LEU A CA 1
ATOM 698 C C . LEU A 1 91 ? 2.793 -13.727 -8.016 1 97.12 91 LEU A C 1
ATOM 700 O O . LEU A 1 91 ? 2.408 -14.805 -8.477 1 97.12 91 LEU A O 1
ATOM 704 N N . THR A 1 92 ? 2.881 -12.617 -8.711 1 97.38 92 THR A N 1
ATOM 705 C CA . THR A 1 92 ? 2.514 -12.602 -10.125 1 97.38 92 THR A CA 1
ATOM 706 C C . THR A 1 92 ? 3.424 -13.531 -10.922 1 97.38 92 THR A C 1
ATOM 708 O O . THR A 1 92 ? 2.959 -14.258 -11.805 1 97.38 92 THR A O 1
ATOM 711 N N . SER A 1 93 ? 4.641 -13.516 -10.648 1 98 93 SER A N 1
ATOM 712 C CA . SER A 1 93 ? 5.594 -14.406 -11.305 1 98 93 SER A CA 1
ATOM 713 C C . SER A 1 93 ? 5.285 -15.867 -11.016 1 98 93 SER A C 1
ATOM 715 O O . SER A 1 93 ? 5.387 -16.719 -11.898 1 98 93 SER A O 1
ATOM 717 N N . GLU A 1 94 ? 4.93 -16.094 -9.789 1 97.88 94 GLU A N 1
ATOM 718 C CA . GLU A 1 94 ? 4.59 -17.453 -9.383 1 97.88 94 GLU A CA 1
ATOM 719 C C . GLU A 1 94 ? 3.338 -17.938 -10.102 1 97.88 94 GLU A C 1
ATOM 721 O O . GLU A 1 94 ? 3.271 -19.094 -10.523 1 97.88 94 GLU A O 1
ATOM 726 N N . VAL A 1 95 ? 2.412 -17.109 -10.172 1 98.06 95 VAL A N 1
ATOM 727 C CA . VAL A 1 95 ? 1.19 -17.469 -10.891 1 98.06 95 VAL A CA 1
ATOM 728 C C . VAL A 1 95 ? 1.523 -17.812 -12.344 1 98.06 95 VAL A C 1
ATOM 730 O O . VAL A 1 95 ? 1.06 -18.828 -12.867 1 98.06 95 VAL A O 1
ATOM 733 N N . LYS A 1 96 ? 2.33 -17 -12.953 1 97.81 96 LYS A N 1
ATOM 734 C CA . LYS A 1 96 ? 2.713 -17.219 -14.344 1 97.81 96 LYS A CA 1
ATOM 735 C C . LYS A 1 96 ? 3.477 -18.531 -14.5 1 97.81 96 LYS A C 1
ATOM 737 O O . LYS A 1 96 ? 3.217 -19.312 -15.422 1 97.81 96 LYS A O 1
ATOM 742 N N . ALA A 1 97 ? 4.34 -18.812 -13.68 1 98 97 ALA A N 1
ATOM 743 C CA . ALA A 1 97 ? 5.129 -20.047 -13.695 1 98 97 ALA A CA 1
ATOM 744 C C . ALA A 1 97 ? 4.234 -21.281 -13.531 1 98 97 ALA A C 1
ATOM 746 O O . ALA A 1 97 ? 4.379 -22.266 -14.258 1 98 97 ALA A O 1
ATOM 747 N N . ASN A 1 98 ? 3.352 -21.156 -12.539 1 98 98 ASN A N 1
ATOM 748 C CA . ASN A 1 98 ? 2.441 -22.281 -12.281 1 98 98 ASN A CA 1
ATOM 749 C C . ASN A 1 98 ? 1.52 -22.531 -13.469 1 98 98 ASN A C 1
ATOM 751 O O . ASN A 1 98 ? 1.188 -23.672 -13.766 1 98 98 ASN A O 1
ATOM 755 N N . GLU A 1 99 ? 1.107 -21.469 -14.062 1 97.38 99 GLU A N 1
ATOM 756 C CA . GLU A 1 99 ? 0.265 -21.609 -15.242 1 97.38 99 GLU A CA 1
ATOM 757 C C . GLU A 1 99 ? 1.008 -22.312 -16.375 1 97.38 99 GLU A C 1
ATOM 759 O O . GLU A 1 99 ? 0.431 -23.141 -17.078 1 97.38 99 GLU A O 1
ATOM 764 N N . LYS A 1 100 ? 2.217 -22.062 -16.578 1 97.38 100 LYS A N 1
ATOM 765 C CA . LYS A 1 100 ? 3.049 -22.734 -17.578 1 97.38 100 LYS A CA 1
ATOM 766 C C . LYS A 1 100 ? 3.215 -24.219 -17.234 1 97.38 100 LYS A C 1
ATOM 768 O O . LYS A 1 100 ? 3.135 -25.078 -18.125 1 97.38 100 LYS A O 1
ATOM 773 N N . ASP A 1 101 ? 3.418 -24.469 -16 1 96.25 101 ASP A N 1
ATOM 774 C CA . ASP A 1 101 ? 3.564 -25.844 -15.555 1 96.25 101 ASP A CA 1
ATOM 775 C C . ASP A 1 101 ? 2.297 -26.656 -15.836 1 96.25 101 ASP A C 1
ATOM 777 O O . ASP A 1 101 ? 2.367 -27.797 -16.297 1 96.25 101 ASP A O 1
ATOM 781 N N . ILE A 1 102 ? 1.22 -26.109 -15.523 1 96.06 102 ILE A N 1
ATOM 782 C CA . ILE A 1 102 ? -0.064 -26.766 -15.734 1 96.06 102 ILE A CA 1
ATOM 783 C C . ILE A 1 102 ? -0.261 -27.047 -17.219 1 96.06 102 ILE A C 1
ATOM 785 O O . ILE A 1 102 ? -0.701 -28.125 -17.609 1 96.06 102 ILE A O 1
ATOM 789 N N . GLN A 1 103 ? 0.093 -26.047 -18.031 1 95.25 103 GLN A N 1
ATOM 790 C CA . GLN A 1 103 ? -0.025 -26.203 -19.484 1 95.25 103 GLN A CA 1
ATOM 791 C C . GLN A 1 103 ? 0.864 -27.344 -19.984 1 95.25 103 GLN A C 1
ATOM 793 O O . GLN A 1 103 ? 0.44 -28.141 -20.812 1 95.25 103 GLN A O 1
ATOM 798 N N . GLN A 1 104 ? 2.002 -27.469 -19.516 1 93.62 104 GLN A N 1
ATOM 799 C CA . GLN A 1 104 ? 2.951 -28.5 -19.922 1 93.62 104 GLN A CA 1
ATOM 800 C C . GLN A 1 104 ? 2.473 -29.891 -19.484 1 93.62 104 GLN A C 1
ATOM 802 O O . GLN A 1 104 ? 2.547 -30.844 -20.25 1 93.62 104 GLN A O 1
ATOM 807 N N . LEU A 1 105 ? 1.953 -30.016 -18.266 1 92.12 105 LEU A N 1
ATOM 808 C CA . LEU A 1 105 ? 1.457 -31.281 -17.734 1 92.12 105 LEU A CA 1
ATOM 809 C C . LEU A 1 105 ? 0.234 -31.75 -18.516 1 92.12 105 LEU A C 1
ATOM 811 O O . LEU A 1 105 ? 0.081 -32.938 -18.781 1 92.12 105 LEU A O 1
ATOM 815 N N . ASN A 1 106 ? -0.539 -30.781 -18.922 1 91.12 106 ASN A N 1
ATOM 816 C CA . ASN A 1 106 ? -1.72 -31.109 -19.719 1 91.12 106 ASN A CA 1
ATOM 817 C C . ASN A 1 106 ? -1.341 -31.578 -21.109 1 91.12 106 ASN A C 1
ATOM 819 O O . ASN A 1 106 ? -1.944 -32.5 -21.656 1 91.12 106 ASN A O 1
ATOM 823 N N . ALA A 1 107 ? -0.326 -31.031 -21.688 1 88.88 107 ALA A N 1
ATOM 824 C CA . ALA A 1 107 ? 0.156 -31.406 -23.016 1 88.88 107 ALA A CA 1
ATOM 825 C C . ALA A 1 107 ? 0.771 -32.812 -23 1 88.88 107 ALA A C 1
ATOM 827 O O . ALA A 1 107 ? 0.596 -33.562 -23.938 1 88.88 107 ALA A O 1
ATOM 828 N N . GLN A 1 108 ? 1.379 -33.125 -21.969 1 83.38 108 GLN A N 1
ATOM 829 C CA . GLN A 1 108 ? 2.004 -34.438 -21.812 1 83.38 108 GLN A CA 1
ATOM 830 C C . GLN A 1 108 ? 0.954 -35.531 -21.641 1 83.38 108 GLN A C 1
ATOM 832 O O . GLN A 1 108 ? 1.099 -36.625 -22.172 1 83.38 108 GLN A O 1
ATOM 837 N N . GLY A 1 109 ? -0.014 -35.312 -20.844 1 78.12 109 GLY A N 1
ATOM 838 C CA . GLY A 1 109 ? -1.087 -36.25 -20.672 1 78.12 109 GLY A CA 1
ATOM 839 C C . GLY A 1 109 ? -1.846 -36.562 -21.938 1 78.12 109 GLY A C 1
ATOM 840 O O . GLY A 1 109 ? -2.23 -37.719 -22.188 1 78.12 109 GLY A O 1
ATOM 841 N N . CYS A 1 110 ? -2 -35.625 -22.797 1 73.81 110 CYS A N 1
ATOM 842 C CA . CYS A 1 110 ? -2.684 -35.844 -24.062 1 73.81 110 CYS A CA 1
ATOM 843 C C . CYS A 1 110 ? -1.884 -36.75 -24.969 1 73.81 110 CYS A C 1
ATOM 845 O O . CYS A 1 110 ? -2.455 -37.625 -25.656 1 73.81 110 CYS A O 1
ATOM 847 N N . TRP A 1 111 ? -0.604 -36.656 -24.922 1 73.5 111 TRP A N 1
ATOM 848 C CA . TRP A 1 111 ? 0.258 -37.5 -25.75 1 73.5 111 TRP A CA 1
ATOM 849 C C . TRP A 1 111 ? 0.238 -38.938 -25.266 1 73.5 111 TRP A C 1
ATOM 851 O O . TRP A 1 111 ? 0.27 -39.875 -26.094 1 73.5 111 TRP A O 1
ATOM 861 N N . LEU A 1 112 ? -0.055 -39.125 -23.984 1 70.38 112 LEU A N 1
ATOM 862 C CA . LEU A 1 112 ? -0.059 -40.469 -23.438 1 70.38 112 LEU A CA 1
ATOM 863 C C . LEU A 1 112 ? -1.416 -41.156 -23.641 1 70.38 112 LEU A C 1
ATOM 865 O O . LEU A 1 112 ? -1.51 -42.375 -23.688 1 70.38 112 LEU A O 1
ATOM 869 N N . SER A 1 113 ? -2.369 -40.469 -23.719 1 69.19 113 SER A N 1
ATOM 870 C CA . SER A 1 113 ? -3.713 -41 -23.875 1 69.19 113 SER A CA 1
ATOM 871 C C . SER A 1 113 ? -4.027 -41.312 -25.344 1 69.19 113 SER A C 1
ATOM 873 O O . SER A 1 113 ? -5.031 -41.938 -25.641 1 69.19 113 SER A O 1
ATOM 875 N N . ARG A 1 114 ? -3.266 -40.906 -26.359 1 62.72 114 ARG A N 1
ATOM 876 C CA . ARG A 1 114 ? -3.424 -41.312 -27.75 1 62.72 114 ARG A CA 1
ATOM 877 C C . ARG A 1 114 ? -2.68 -42.594 -28.047 1 62.72 114 ARG A C 1
ATOM 879 O O . ARG A 1 114 ? -3.18 -43.469 -28.781 1 62.72 114 ARG A O 1
ATOM 886 N N . MET B 1 1 ? 79.625 56.312 67.625 1 35.66 1 MET B N 1
ATOM 887 C CA . MET B 1 1 ? 79.75 56.188 66.188 1 35.66 1 MET B CA 1
ATOM 888 C C . MET B 1 1 ? 78.5 55.656 65.562 1 35.66 1 MET B C 1
ATOM 890 O O . MET B 1 1 ? 78.125 54.5 65.75 1 35.66 1 MET B O 1
ATOM 894 N N . SER B 1 2 ? 77.438 56.531 65.5 1 37.16 2 SER B N 1
ATOM 895 C CA . SER B 1 2 ? 76 56.594 65.375 1 37.16 2 SER B CA 1
ATOM 896 C C . SER B 1 2 ? 75.562 56.281 63.938 1 37.16 2 SER B C 1
ATOM 898 O O . SER B 1 2 ? 75.688 57.156 63.062 1 37.16 2 SER B O 1
ATOM 900 N N . TYR B 1 3 ? 75.812 54.969 63.5 1 41.06 3 TYR B N 1
ATOM 901 C CA . TYR B 1 3 ? 75.562 54.531 62.125 1 41.06 3 TYR B CA 1
ATOM 902 C C . TYR B 1 3 ? 74.125 54.719 61.75 1 41.06 3 TYR B C 1
ATOM 904 O O . TYR B 1 3 ? 73.188 54.344 62.5 1 41.06 3 TYR B O 1
ATOM 912 N N . SER B 1 4 ? 73.688 55.875 61.062 1 36.66 4 SER B N 1
ATOM 913 C CA . SER B 1 4 ? 72.438 56.406 60.531 1 36.66 4 SER B CA 1
ATOM 914 C C . SER B 1 4 ? 71.875 55.438 59.5 1 36.66 4 SER B C 1
ATOM 916 O O . SER B 1 4 ? 72.438 55.281 58.406 1 36.66 4 SER B O 1
ATOM 918 N N . VAL B 1 5 ? 71.312 54.219 59.938 1 38.38 5 VAL B N 1
ATOM 919 C CA . VAL B 1 5 ? 70.75 53.219 59.062 1 38.38 5 VAL B CA 1
ATOM 920 C C . VAL B 1 5 ? 69.625 53.781 58.281 1 38.38 5 VAL B C 1
ATOM 922 O O . VAL B 1 5 ? 68.625 54.312 58.875 1 38.38 5 VAL B O 1
ATOM 925 N N . LYS B 1 6 ? 69.938 54.469 57.125 1 38.75 6 LYS B N 1
ATOM 926 C CA . LYS B 1 6 ? 69 55.062 56.156 1 38.75 6 LYS B CA 1
ATOM 927 C C . LYS B 1 6 ? 67.938 54.094 55.781 1 38.75 6 LYS B C 1
ATOM 929 O O . LYS B 1 6 ? 68.188 52.906 55.5 1 38.75 6 LYS B O 1
ATOM 934 N N . LYS B 1 7 ? 66.625 54.375 56.156 1 35.38 7 LYS B N 1
ATOM 935 C CA . LYS B 1 7 ? 65.25 53.875 56.031 1 35.38 7 LYS B CA 1
ATOM 936 C C . LYS B 1 7 ? 64.875 53.719 54.562 1 35.38 7 LYS B C 1
ATOM 938 O O . LYS B 1 7 ? 64.875 54.688 53.781 1 35.38 7 LYS B O 1
ATOM 943 N N . MET B 1 8 ? 65.25 52.531 53.906 1 34.78 8 MET B N 1
ATOM 944 C CA . MET B 1 8 ? 65 52.094 52.562 1 34.78 8 MET B CA 1
ATOM 945 C C . MET B 1 8 ? 63.5 52.25 52.25 1 34.78 8 MET B C 1
ATOM 947 O O . MET B 1 8 ? 62.625 51.969 53.062 1 34.78 8 MET B O 1
ATOM 951 N N . GLY B 1 9 ? 63.125 53.156 51.281 1 28.67 9 GLY B N 1
ATOM 952 C CA . GLY B 1 9 ? 61.938 53.688 50.656 1 28.67 9 GLY B CA 1
ATOM 953 C C . GLY B 1 9 ? 61 52.594 50.156 1 28.67 9 GLY B C 1
ATOM 954 O O . GLY B 1 9 ? 61.469 51.5 49.781 1 28.67 9 GLY B O 1
ATOM 955 N N . GLY B 1 10 ? 59.875 52.281 50.781 1 30.28 10 GLY B N 1
ATOM 956 C CA . GLY B 1 10 ? 58.719 51.406 50.625 1 30.28 10 GLY B CA 1
ATOM 957 C C . GLY B 1 10 ? 58.125 51.469 49.219 1 30.28 10 GLY B C 1
ATOM 958 O O . GLY B 1 10 ? 58 52.531 48.625 1 30.28 10 GLY B O 1
ATOM 959 N N . ARG B 1 11 ? 58.5 50.469 48.281 1 36.53 11 ARG B N 1
ATOM 960 C CA . ARG B 1 11 ? 58 50.219 46.906 1 36.53 11 ARG B CA 1
ATOM 961 C C . ARG B 1 11 ? 56.469 50.219 46.875 1 36.53 11 ARG B C 1
ATOM 963 O O . ARG B 1 11 ? 55.844 49.688 47.812 1 36.53 11 ARG B O 1
ATOM 970 N N . ARG B 1 12 ? 55.844 51.25 46.25 1 39.84 12 ARG B N 1
ATOM 971 C CA . ARG B 1 12 ? 54.469 51.531 45.812 1 39.84 12 ARG B CA 1
ATOM 972 C C . ARG B 1 12 ? 53.875 50.344 45.062 1 39.84 12 ARG B C 1
ATOM 974 O O . ARG B 1 12 ? 54.5 49.844 44.125 1 39.84 12 ARG B O 1
ATOM 981 N N . ARG B 1 13 ? 53.031 49.438 45.688 1 37.75 13 ARG B N 1
ATOM 982 C CA . ARG B 1 13 ? 52.219 48.344 45.156 1 37.75 13 ARG B CA 1
ATOM 983 C C . ARG B 1 13 ? 51.344 48.812 44.031 1 37.75 13 ARG B C 1
ATOM 985 O O . ARG B 1 13 ? 50.562 49.75 44.188 1 37.75 13 ARG B O 1
ATOM 992 N N . ALA B 1 14 ? 51.688 48.5 42.719 1 40.28 14 ALA B N 1
ATOM 993 C CA . ALA B 1 14 ? 50.969 48.656 41.438 1 40.28 14 ALA B CA 1
ATOM 994 C C . ALA B 1 14 ? 49.562 48.062 41.5 1 40.28 14 ALA B C 1
ATOM 996 O O . ALA B 1 14 ? 49.375 46.938 42 1 40.28 14 ALA B O 1
ATOM 997 N N . SER B 1 15 ? 48.5 48.844 41.656 1 38.34 15 SER B N 1
ATOM 998 C CA . SER B 1 15 ? 47.062 48.562 41.625 1 38.34 15 SER B CA 1
ATOM 999 C C . SER B 1 15 ? 46.688 47.875 40.312 1 38.34 15 SER B C 1
ATOM 1001 O O . SER B 1 15 ? 46.938 48.406 39.219 1 38.34 15 SER B O 1
ATOM 1003 N N . THR B 1 16 ? 46.688 46.531 40.188 1 35.19 16 THR B N 1
ATOM 1004 C CA . THR B 1 16 ? 46.219 45.688 39.125 1 35.19 16 THR B CA 1
ATOM 1005 C C . THR B 1 16 ? 44.812 46.031 38.719 1 35.19 16 THR B C 1
ATOM 1007 O O . THR B 1 16 ? 43.875 46 39.531 1 35.19 16 THR B O 1
ATOM 1010 N N . THR B 1 17 ? 44.531 46.906 37.688 1 36.09 17 THR B N 1
ATOM 1011 C CA . THR B 1 17 ? 43.281 47.25 37.031 1 36.09 17 THR B CA 1
ATOM 1012 C C . THR B 1 17 ? 42.594 46 36.5 1 36.09 17 THR B C 1
ATOM 1014 O O . THR B 1 17 ? 43.219 45.219 35.719 1 36.09 17 THR B O 1
ATOM 1017 N N . GLN B 1 18 ? 41.594 45.25 37.125 1 40.38 18 GLN B N 1
ATOM 1018 C CA . GLN B 1 18 ? 40.688 44.188 36.75 1 40.38 18 GLN B CA 1
ATOM 1019 C C . GLN B 1 18 ? 40 44.5 35.406 1 40.38 18 GLN B C 1
ATOM 1021 O O . GLN B 1 18 ? 39.281 45.469 35.312 1 40.38 18 GLN B O 1
ATOM 1026 N N . GLY B 1 19 ? 40.531 44.312 34.281 1 40 19 GLY B N 1
ATOM 1027 C CA . GLY B 1 19 ? 39.906 44.375 32.969 1 40 19 GLY B CA 1
ATOM 1028 C C . GLY B 1 19 ? 38.562 43.656 32.906 1 40 19 GLY B C 1
ATOM 1029 O O . GLY B 1 19 ? 38.438 42.562 33.438 1 40 19 GLY B O 1
ATOM 1030 N N . ASP B 1 20 ? 37.406 44.344 33.031 1 44.19 20 ASP B N 1
ATOM 1031 C CA . ASP B 1 20 ? 36.031 43.906 32.812 1 44.19 20 ASP B CA 1
ATOM 1032 C C . ASP B 1 20 ? 35.875 43.094 31.547 1 44.19 20 ASP B C 1
ATOM 1034 O O . ASP B 1 20 ? 36.094 43.625 30.438 1 44.19 20 ASP B O 1
ATOM 1038 N N . VAL B 1 21 ? 36.375 41.875 31.406 1 46.12 21 VAL B N 1
ATOM 1039 C CA . VAL B 1 21 ? 36.031 40.938 30.328 1 46.12 21 VAL B CA 1
ATOM 1040 C C . VAL B 1 21 ? 34.531 40.969 30.062 1 46.12 21 VAL B C 1
ATOM 1042 O O . VAL B 1 21 ? 33.75 40.719 30.969 1 46.12 21 VAL B O 1
ATOM 1045 N N . SER B 1 22 ? 34 41.938 29.359 1 46.06 22 SER B N 1
ATOM 1046 C CA . SER B 1 22 ? 32.656 41.938 28.797 1 46.06 22 SER B CA 1
ATOM 1047 C C . SER B 1 22 ? 32.312 40.562 28.219 1 46.06 22 SER B C 1
ATOM 1049 O O . SER B 1 22 ? 33.031 40.062 27.359 1 46.06 22 SER B O 1
ATOM 1051 N N . GLU B 1 23 ? 31.812 39.625 28.953 1 50.34 23 GLU B N 1
ATOM 1052 C CA . GLU B 1 23 ? 31.188 38.406 28.453 1 50.34 23 GLU B CA 1
ATOM 1053 C C . GLU B 1 23 ? 30.359 38.656 27.219 1 50.34 23 GLU B C 1
ATOM 1055 O O . GLU B 1 23 ? 29.391 39.438 27.25 1 50.34 23 GLU B O 1
ATOM 1060 N N . MET B 1 24 ? 30.953 38.781 26.078 1 51.84 24 MET B N 1
ATOM 1061 C CA . MET B 1 24 ? 30.266 38.844 24.781 1 51.84 24 MET B CA 1
ATOM 1062 C C . MET B 1 24 ? 29.078 37.875 24.766 1 51.84 24 MET B C 1
ATOM 1064 O O . MET B 1 24 ? 29.25 36.688 25.047 1 51.84 24 MET B O 1
ATOM 1068 N N . SER B 1 25 ? 27.906 38.281 25.188 1 55.78 25 SER B N 1
ATOM 1069 C CA . SER B 1 25 ? 26.656 37.562 25.031 1 55.78 25 SER B CA 1
ATOM 1070 C C . SER B 1 25 ? 26.578 36.875 23.672 1 55.78 25 SER B C 1
ATOM 1072 O O . SER B 1 25 ? 27.031 37.406 22.672 1 55.78 25 SER B O 1
ATOM 1074 N N . PRO B 1 26 ? 26.656 35.625 23.609 1 56.25 26 PRO B N 1
ATOM 1075 C CA . PRO B 1 26 ? 26.438 35.031 22.281 1 56.25 26 PRO B CA 1
ATOM 1076 C C . PRO B 1 26 ? 25.422 35.812 21.469 1 56.25 26 PRO B C 1
ATOM 1078 O O . PRO B 1 26 ? 24.359 36.188 21.984 1 56.25 26 PRO B O 1
ATOM 1081 N N . THR B 1 27 ? 25.703 36.75 20.672 1 55.06 27 THR B N 1
ATOM 1082 C CA . THR B 1 27 ? 24.828 37.531 19.797 1 55.06 27 THR B CA 1
ATOM 1083 C C . THR B 1 27 ? 23.734 3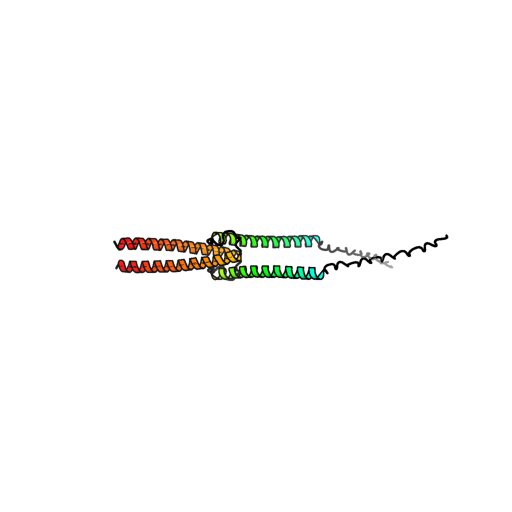6.688 19.203 1 55.06 27 THR B C 1
ATOM 1085 O O . THR B 1 27 ? 24 35.562 18.719 1 55.06 27 THR B O 1
ATOM 1088 N N . GLY B 1 28 ? 22.422 36.906 19.609 1 60.44 28 GLY B N 1
ATOM 1089 C CA . GLY B 1 28 ? 21.125 36.406 19.172 1 60.44 28 GLY B CA 1
ATOM 1090 C C . GLY B 1 28 ? 21.109 35.938 17.734 1 60.44 28 GLY B C 1
ATOM 1091 O O . GLY B 1 28 ? 20.172 35.281 17.297 1 60.44 28 GLY B O 1
ATOM 1092 N N . SER B 1 29 ? 22.094 36.469 16.938 1 71.69 29 SER B N 1
ATOM 1093 C CA . SER B 1 29 ? 22.109 36.156 15.508 1 71.69 29 SER B CA 1
ATOM 1094 C C . SER B 1 29 ? 22.438 34.688 15.266 1 71.69 29 SER B C 1
ATOM 1096 O O . SER B 1 29 ? 21.828 34.031 14.414 1 71.69 29 SER B O 1
ATOM 1098 N N . ASP B 1 30 ? 23.328 34.188 16.141 1 74.62 30 ASP B N 1
ATOM 1099 C CA . ASP B 1 30 ? 23.75 32.812 15.938 1 74.62 30 ASP B CA 1
ATOM 1100 C C . ASP B 1 30 ? 22.641 31.844 16.312 1 74.62 30 ASP B C 1
ATOM 1102 O O . ASP B 1 30 ? 22.5 30.781 15.688 1 74.62 30 ASP B O 1
ATOM 1106 N N . SER B 1 31 ? 21.891 32.344 17.281 1 81.25 31 SER B N 1
ATOM 1107 C CA . SER B 1 31 ? 20.797 31.469 17.734 1 81.25 31 SER B CA 1
ATOM 1108 C C . SER B 1 31 ? 19.688 31.391 16.703 1 81.25 31 SER B C 1
ATOM 1110 O O . SER B 1 31 ? 19.125 30.312 16.469 1 81.25 31 SER B O 1
ATOM 1112 N N . SER B 1 32 ? 19.5 32.531 15.992 1 84.5 32 SER B N 1
ATOM 1113 C CA . SER B 1 32 ? 18.453 32.594 14.977 1 84.5 32 SER B CA 1
ATOM 1114 C C . SER B 1 32 ? 18.828 31.781 13.734 1 84.5 32 SER B C 1
ATOM 1116 O O . SER B 1 32 ? 18 31.078 13.172 1 84.5 32 SER B O 1
ATOM 1118 N N . VAL B 1 33 ? 20.125 31.938 13.391 1 86.62 33 VAL B N 1
ATOM 1119 C CA . VAL B 1 33 ? 20.625 31.203 12.227 1 86.62 33 VAL B CA 1
ATOM 1120 C C . VAL B 1 33 ? 20.578 29.703 12.508 1 86.62 33 VAL B C 1
ATOM 1122 O O . VAL B 1 33 ? 20.219 28.922 11.641 1 86.62 33 VAL B O 1
ATOM 1125 N N . TYR B 1 34 ? 20.953 29.406 13.75 1 89 34 TYR B N 1
ATOM 1126 C CA . TYR B 1 34 ? 20.938 28 14.141 1 89 34 TYR B CA 1
ATOM 1127 C C . TYR B 1 34 ? 19.516 27.453 14.109 1 89 34 TYR B C 1
ATOM 1129 O O . TYR B 1 34 ? 19.297 26.359 13.594 1 89 34 TYR B O 1
ATOM 1137 N N . SER B 1 35 ? 18.609 28.172 14.617 1 90.06 35 SER B N 1
ATOM 1138 C CA . SER B 1 35 ? 17.203 27.781 14.633 1 90.06 35 SER B CA 1
ATOM 1139 C C . SER B 1 35 ? 16.656 27.625 13.219 1 90.06 35 SER B C 1
ATOM 1141 O O . SER B 1 35 ? 15.922 26.688 12.922 1 90.06 35 SER B O 1
ATOM 1143 N N . ASP B 1 36 ? 17.031 28.5 12.422 1 91.62 36 ASP B N 1
ATOM 1144 C CA . ASP B 1 36 ? 16.578 28.469 11.031 1 91.62 36 ASP B CA 1
ATOM 1145 C C . ASP B 1 36 ? 17.141 27.25 10.312 1 91.62 36 ASP B C 1
ATOM 1147 O O . ASP B 1 36 ? 16.438 26.609 9.516 1 91.62 36 ASP B O 1
ATOM 1151 N N . LYS B 1 37 ? 18.375 26.984 10.508 1 93.19 37 LYS B N 1
ATOM 1152 C CA . LYS B 1 37 ? 19 25.812 9.898 1 93.19 37 LYS B CA 1
ATOM 1153 C C . LYS B 1 37 ? 18.344 24.516 10.375 1 93.19 37 LYS B C 1
ATOM 1155 O O . LYS B 1 37 ? 18.109 23.609 9.578 1 93.19 37 LYS B O 1
ATOM 1160 N N . LYS B 1 38 ? 18.141 24.469 11.609 1 94.88 38 LYS B N 1
ATOM 1161 C CA . LYS B 1 38 ? 17.484 23.297 12.18 1 94.88 38 LYS B CA 1
ATOM 1162 C C . LYS B 1 38 ? 16.094 23.094 11.562 1 94.88 38 LYS B C 1
ATOM 1164 O O . LYS B 1 38 ? 15.719 21.969 11.219 1 94.88 38 LYS B O 1
ATOM 1169 N N . LYS B 1 39 ? 15.383 24.156 11.516 1 96.12 39 LYS B N 1
ATOM 1170 C CA . LYS B 1 39 ? 14.055 24.109 10.914 1 96.12 39 LYS B CA 1
ATOM 1171 C C . LYS B 1 39 ? 14.117 23.625 9.469 1 96.12 39 LYS B C 1
ATOM 1173 O O . LYS B 1 39 ? 13.305 22.812 9.047 1 96.12 39 LYS B O 1
ATOM 1178 N N . GLN B 1 40 ? 15.031 24.141 8.727 1 96.5 40 GLN B N 1
ATOM 1179 C CA . GLN B 1 40 ? 15.195 23.766 7.324 1 96.5 40 GLN B CA 1
ATOM 1180 C C . GLN B 1 40 ? 15.531 22.281 7.188 1 96.5 40 GLN B C 1
ATOM 1182 O O . GLN B 1 40 ? 15.047 21.609 6.27 1 96.5 40 GLN B O 1
ATOM 1187 N N . THR B 1 41 ? 16.359 21.797 8 1 97.38 41 THR B N 1
ATOM 1188 C CA . THR B 1 41 ? 16.719 20.391 7.977 1 97.38 41 THR B CA 1
ATOM 1189 C C . THR B 1 41 ? 15.5 19.5 8.211 1 97.38 41 THR B C 1
ATOM 1191 O O . THR B 1 41 ? 15.297 18.516 7.5 1 97.38 41 THR B O 1
ATOM 1194 N N . HIS B 1 42 ? 14.727 19.797 9.227 1 97.88 42 HIS B N 1
ATOM 1195 C CA . HIS B 1 42 ? 13.516 19.047 9.516 1 97.88 42 HIS B CA 1
ATOM 1196 C C . HIS B 1 42 ? 12.578 19.031 8.32 1 97.88 42 HIS B C 1
ATOM 1198 O O . HIS B 1 42 ? 12.039 17.969 7.961 1 97.88 42 HIS B O 1
ATOM 1204 N N . LEU B 1 43 ? 12.406 20.141 7.664 1 98.19 43 LEU B N 1
ATOM 1205 C CA . LEU B 1 43 ? 11.516 20.266 6.512 1 98.19 43 LEU B CA 1
ATOM 1206 C C . LEU B 1 43 ? 12.016 19.406 5.355 1 98.19 43 LEU B C 1
ATOM 1208 O O . LEU B 1 43 ? 11.219 18.781 4.648 1 98.19 43 LEU B O 1
ATOM 1212 N N . ARG B 1 44 ? 13.281 19.484 5.219 1 97.69 44 ARG B N 1
ATOM 1213 C CA . ARG B 1 44 ? 13.875 18.672 4.16 1 97.69 44 ARG B CA 1
ATOM 1214 C C . ARG B 1 44 ? 13.641 17.188 4.406 1 97.69 44 ARG B C 1
ATOM 1216 O O . ARG B 1 44 ? 13.258 16.453 3.49 1 97.69 44 ARG B O 1
ATOM 1223 N N . CYS B 1 45 ? 13.867 16.734 5.609 1 97.94 45 CYS B N 1
ATOM 1224 C CA . CYS B 1 45 ? 13.656 15.344 5.969 1 97.94 45 CYS B CA 1
ATOM 1225 C C . CYS B 1 45 ? 12.203 14.93 5.738 1 97.94 45 CYS B C 1
ATOM 1227 O O . CYS B 1 45 ? 11.938 13.867 5.188 1 97.94 45 CYS B O 1
ATOM 1229 N N . GLU B 1 46 ? 11.336 15.734 6.062 1 97.06 46 GLU B N 1
ATOM 1230 C CA . GLU B 1 46 ? 9.906 15.469 5.906 1 97.06 46 GLU B CA 1
ATOM 1231 C C . GLU B 1 46 ? 9.516 15.391 4.434 1 97.06 46 GLU B C 1
ATOM 1233 O O . GLU B 1 46 ? 8.727 14.539 4.035 1 97.06 46 GLU B O 1
ATOM 1238 N N . ARG B 1 47 ? 10.102 16.281 3.66 1 98.12 47 ARG B N 1
ATOM 1239 C CA . ARG B 1 47 ? 9.867 16.25 2.221 1 98.12 47 ARG B CA 1
ATOM 1240 C C . ARG B 1 47 ? 10.359 14.93 1.614 1 98.12 47 ARG B C 1
ATOM 1242 O O . ARG B 1 47 ? 9.672 14.336 0.777 1 98.12 47 ARG B O 1
ATOM 1249 N N . GLN B 1 48 ? 11.453 14.523 2.076 1 97.94 48 GLN B N 1
ATOM 1250 C CA . GLN B 1 48 ? 12.023 13.273 1.582 1 97.94 48 GLN B CA 1
ATOM 1251 C C . GLN B 1 48 ? 11.141 12.086 1.956 1 97.94 48 GLN B C 1
ATOM 1253 O O . GLN B 1 48 ? 10.922 11.188 1.143 1 97.94 48 GLN B O 1
ATOM 1258 N N . ARG B 1 49 ? 10.727 12.016 3.115 1 97.5 49 ARG B N 1
ATOM 1259 C CA . ARG B 1 49 ? 9.836 10.945 3.564 1 97.5 49 ARG B CA 1
ATOM 1260 C C . ARG B 1 49 ? 8.562 10.906 2.725 1 97.5 49 ARG B C 1
ATOM 1262 O O . ARG B 1 49 ? 8.141 9.844 2.273 1 97.5 49 ARG B O 1
ATOM 1269 N N . ARG B 1 50 ? 7.98 12.078 2.529 1 98.12 50 ARG B N 1
ATOM 1270 C CA . ARG B 1 50 ? 6.758 12.18 1.741 1 98.12 50 ARG B CA 1
ATOM 1271 C C . ARG B 1 50 ? 6.992 11.719 0.307 1 98.12 50 ARG B C 1
ATOM 1273 O O . ARG B 1 50 ? 6.148 11.031 -0.274 1 98.12 50 ARG B O 1
ATOM 1280 N N . GLU B 1 51 ? 8.078 12.109 -0.205 1 98.56 51 GLU B N 1
ATOM 1281 C CA . GLU B 1 51 ? 8.414 11.719 -1.57 1 98.56 51 GLU B CA 1
ATOM 1282 C C . GLU B 1 51 ? 8.57 10.203 -1.688 1 98.56 51 GLU B C 1
ATOM 1284 O O . GLU B 1 51 ? 8.102 9.602 -2.654 1 98.56 51 GLU B O 1
ATOM 1289 N N . ALA B 1 52 ? 9.258 9.617 -0.777 1 98.38 52 ALA B N 1
ATOM 1290 C CA . ALA B 1 52 ? 9.43 8.172 -0.771 1 98.38 52 ALA B CA 1
ATOM 1291 C C . ALA B 1 52 ? 8.078 7.461 -0.696 1 98.38 52 ALA B C 1
ATOM 1293 O O . ALA B 1 52 ? 7.84 6.496 -1.425 1 98.38 52 ALA B O 1
ATOM 1294 N N . ILE B 1 53 ? 7.246 7.855 0.1 1 98.56 53 ILE B N 1
ATOM 1295 C CA . ILE B 1 53 ? 5.918 7.281 0.283 1 98.56 53 ILE B CA 1
ATOM 1296 C C . ILE B 1 53 ? 5.109 7.422 -1.006 1 98.56 53 ILE B C 1
ATOM 1298 O O . ILE B 1 53 ? 4.469 6.469 -1.452 1 98.56 53 ILE B O 1
ATOM 1302 N N . ASN B 1 54 ? 5.203 8.664 -1.551 1 98.38 54 ASN B N 1
ATOM 1303 C CA . ASN B 1 54 ? 4.492 8.906 -2.803 1 98.38 54 ASN B CA 1
ATOM 1304 C C . ASN B 1 54 ? 4.992 7.988 -3.916 1 98.38 54 ASN B C 1
ATOM 1306 O O . ASN B 1 54 ? 4.203 7.52 -4.738 1 98.38 54 ASN B O 1
ATOM 1310 N N . SER B 1 55 ? 6.254 7.789 -3.967 1 98.44 55 SER B N 1
ATOM 1311 C CA . SER B 1 55 ? 6.816 6.859 -4.938 1 98.44 55 SER B CA 1
ATOM 1312 C C . SER B 1 55 ? 6.254 5.453 -4.75 1 98.44 55 SER B C 1
ATOM 1314 O O . SER B 1 55 ? 5.91 4.781 -5.723 1 98.44 55 SER B O 1
ATOM 1316 N N . GLY B 1 56 ? 6.109 5.039 -3.523 1 98.44 56 GLY B N 1
ATOM 1317 C CA . GLY B 1 56 ? 5.516 3.746 -3.217 1 98.44 56 GLY B CA 1
ATOM 1318 C C . GLY B 1 56 ? 4.074 3.629 -3.666 1 98.44 56 GLY B C 1
ATOM 1319 O O . GLY B 1 56 ? 3.678 2.615 -4.242 1 98.44 56 GLY B O 1
ATOM 1320 N N . TYR B 1 57 ? 3.355 4.602 -3.518 1 97.81 57 TYR B N 1
ATOM 1321 C CA . TYR B 1 57 ? 1.968 4.613 -3.969 1 97.81 57 TYR B CA 1
ATOM 1322 C C . TYR B 1 57 ? 1.888 4.531 -5.488 1 97.81 57 TYR B C 1
ATOM 1324 O O . TYR B 1 57 ? 1.025 3.842 -6.035 1 97.81 57 TYR B O 1
ATOM 1332 N N . SER B 1 58 ? 2.736 5.324 -6.094 1 97.25 58 SER B N 1
ATOM 1333 C CA . SER B 1 58 ? 2.754 5.332 -7.555 1 97.25 58 SER B CA 1
ATOM 1334 C C . SER B 1 58 ? 3.041 3.939 -8.109 1 97.25 58 SER B C 1
ATOM 1336 O O . SER B 1 58 ? 2.369 3.484 -9.039 1 97.25 58 SER B O 1
ATOM 1338 N N . ASP B 1 59 ? 3.979 3.283 -7.504 1 97.69 59 ASP B N 1
ATOM 1339 C CA . ASP B 1 59 ? 4.324 1.926 -7.914 1 97.69 59 ASP B CA 1
ATOM 1340 C C . ASP B 1 59 ? 3.154 0.97 -7.699 1 97.69 59 ASP B C 1
ATOM 1342 O O . ASP B 1 59 ? 2.846 0.151 -8.562 1 97.69 59 ASP B O 1
ATOM 1346 N N . LEU B 1 60 ? 2.498 1.102 -6.602 1 96.5 60 LEU B N 1
ATOM 1347 C CA . LEU B 1 60 ? 1.358 0.251 -6.273 1 96.5 60 LEU B CA 1
ATOM 1348 C C . LEU B 1 60 ? 0.218 0.465 -7.262 1 96.5 60 LEU B C 1
ATOM 1350 O O . LEU B 1 60 ? -0.416 -0.497 -7.703 1 96.5 60 LEU B O 1
ATOM 1354 N N . LYS B 1 61 ? 0.051 1.717 -7.543 1 94.31 61 LYS B N 1
ATOM 1355 C CA . LYS B 1 61 ? -1.01 2.072 -8.477 1 94.31 61 LYS B CA 1
ATOM 1356 C C . LYS B 1 61 ? -0.771 1.435 -9.844 1 94.31 61 LYS B C 1
ATOM 1358 O O . LYS B 1 61 ? -1.721 1.039 -10.523 1 94.31 61 LYS B O 1
ATOM 1363 N N . GLU B 1 62 ? 0.416 1.32 -10.195 1 94.31 62 GLU B N 1
ATOM 1364 C CA . GLU B 1 62 ? 0.77 0.752 -11.5 1 94.31 62 GLU B CA 1
ATOM 1365 C C . GLU B 1 62 ? 0.623 -0.767 -11.492 1 94.31 62 GLU B C 1
ATOM 1367 O O . GLU B 1 62 ? 0.34 -1.372 -12.531 1 94.31 62 GLU B O 1
ATOM 1372 N N . LEU B 1 63 ? 0.804 -1.395 -10.375 1 95.12 63 LEU B N 1
ATOM 1373 C CA . LEU B 1 63 ? 0.819 -2.85 -10.273 1 95.12 63 LEU B CA 1
ATOM 1374 C C . LEU B 1 63 ? -0.597 -3.4 -10.141 1 95.12 63 LEU B C 1
ATOM 1376 O O . LEU B 1 63 ? -0.873 -4.523 -10.57 1 95.12 63 LEU B O 1
ATOM 1380 N N . VAL B 1 64 ? -1.458 -2.611 -9.523 1 95.25 64 VAL B N 1
ATOM 1381 C CA . VAL B 1 64 ? -2.807 -3.084 -9.234 1 95.25 64 VAL B CA 1
ATOM 1382 C C . VAL B 1 64 ? -3.703 -2.865 -10.453 1 95.25 64 VAL B C 1
ATOM 1384 O O . VAL B 1 64 ? -3.752 -1.765 -11 1 95.25 64 VAL B O 1
ATOM 1387 N N . PRO B 1 65 ? -4.387 -3.959 -10.789 1 91.69 65 PRO B N 1
ATOM 1388 C CA . PRO B 1 65 ? -5.293 -3.801 -11.93 1 91.69 65 PRO B CA 1
ATOM 1389 C C . PRO B 1 65 ? -6.355 -2.727 -11.695 1 91.69 65 PRO B C 1
ATOM 1391 O O . PRO B 1 65 ? -6.855 -2.586 -10.57 1 91.69 65 PRO B O 1
ATOM 1394 N N . GLN B 1 66 ? -6.523 -2.02 -12.727 1 83.75 66 GLN B N 1
ATOM 1395 C CA . GLN B 1 66 ? -7.477 -0.92 -12.609 1 83.75 66 GLN B CA 1
ATOM 1396 C C . GLN B 1 66 ? -8.914 -1.418 -12.75 1 83.75 66 GLN B C 1
ATOM 1398 O O . GLN B 1 66 ? -9.195 -2.303 -13.562 1 83.75 66 GLN B O 1
ATOM 1403 N N . THR B 1 67 ? -9.578 -1.042 -11.719 1 75.06 67 THR B N 1
ATOM 1404 C CA . THR B 1 67 ? -11 -1.366 -11.812 1 75.06 67 THR B CA 1
ATOM 1405 C C . THR B 1 67 ? -11.758 -0.272 -12.555 1 75.06 67 THR B C 1
ATOM 1407 O O . THR B 1 67 ? -11.336 0.887 -12.562 1 75.06 67 THR B O 1
ATOM 1410 N N . ALA B 1 68 ? -12.742 -0.765 -13.352 1 61.69 68 ALA B N 1
ATOM 1411 C CA . ALA B 1 68 ? -13.594 0.103 -14.156 1 61.69 68 ALA B CA 1
ATOM 1412 C C . ALA B 1 68 ? -14.039 1.332 -13.367 1 61.69 68 ALA B C 1
ATOM 1414 O O . ALA B 1 68 ? -14.172 2.422 -13.93 1 61.69 68 ALA B O 1
ATOM 1415 N N . SER B 1 69 ? -14.336 1.084 -12.156 1 59.25 69 SER B N 1
ATOM 1416 C CA . SER B 1 69 ? -14.891 2.184 -11.375 1 59.25 69 SER B CA 1
ATOM 1417 C C . SER B 1 69 ? -13.875 3.301 -11.188 1 59.25 69 SER B C 1
ATOM 1419 O O . SER B 1 69 ? -14.242 4.449 -10.93 1 59.25 69 SER B O 1
ATOM 1421 N N . ALA B 1 70 ? -12.672 2.871 -11.289 1 59.81 70 ALA B N 1
ATOM 1422 C CA . ALA B 1 70 ? -11.617 3.855 -11.047 1 59.81 70 ALA B CA 1
ATOM 1423 C C . ALA B 1 70 ? -11.414 4.742 -12.273 1 59.81 70 ALA B C 1
ATOM 1425 O O . ALA B 1 70 ? -10.594 5.66 -12.25 1 59.81 70 ALA B O 1
ATOM 1426 N N . MET B 1 71 ? -12.438 4.547 -13.195 1 63.88 71 MET B N 1
ATOM 1427 C CA . MET B 1 71 ? -12.305 5.301 -14.438 1 63.88 71 MET B CA 1
ATOM 1428 C C . MET B 1 71 ? -12.859 6.711 -14.281 1 63.88 71 MET B C 1
ATOM 1430 O O . MET B 1 71 ? -14.039 6.887 -13.961 1 63.88 71 MET B O 1
ATOM 1434 N N . GLY B 1 72 ? -11.93 7.66 -14.047 1 68.69 72 GLY B N 1
ATOM 1435 C CA . GLY B 1 72 ? -12.211 9.086 -14.148 1 68.69 72 GLY B CA 1
ATOM 1436 C C . GLY B 1 72 ? -11.953 9.836 -12.859 1 68.69 72 GLY B C 1
ATOM 1437 O O . GLY B 1 72 ? -11.734 11.047 -12.875 1 68.69 72 GLY B O 1
ATOM 1438 N N . CYS B 1 73 ? -12.227 9.195 -11.719 1 77.19 73 CYS B N 1
ATOM 1439 C CA . CYS B 1 73 ? -12.039 9.945 -10.484 1 77.19 73 CYS B CA 1
ATOM 1440 C C . CYS B 1 73 ? -10.695 9.617 -9.844 1 77.19 73 CYS B C 1
ATOM 1442 O O . CYS B 1 73 ? -10.141 8.539 -10.062 1 77.19 73 CYS B O 1
ATOM 1444 N N . LYS B 1 74 ? -10.219 10.688 -9.148 1 86.94 74 LYS B N 1
ATOM 1445 C CA . LYS B 1 74 ? -8.953 10.484 -8.438 1 86.94 74 LYS B CA 1
ATOM 1446 C C . LYS B 1 74 ? -9.094 9.406 -7.371 1 86.94 74 LYS B C 1
ATOM 1448 O O . LYS B 1 74 ? -10.078 9.391 -6.621 1 86.94 74 LYS B O 1
ATOM 1453 N N . THR B 1 75 ? -8.305 8.438 -7.453 1 91.06 75 THR B N 1
ATOM 1454 C CA . THR B 1 75 ? -8.328 7.379 -6.457 1 91.06 75 THR B CA 1
ATOM 1455 C C . THR B 1 75 ? -7.598 7.812 -5.188 1 91.06 75 THR B C 1
ATOM 1457 O O . THR B 1 75 ? -6.477 8.312 -5.25 1 91.06 75 THR B O 1
ATOM 1460 N N . THR B 1 76 ? -8.227 7.559 -4.098 1 93.88 76 THR B N 1
ATOM 1461 C CA . THR B 1 76 ? -7.648 7.965 -2.824 1 93.88 76 THR B CA 1
ATOM 1462 C C . THR B 1 76 ? -6.535 7.008 -2.408 1 93.88 76 THR B C 1
ATOM 1464 O O . THR B 1 76 ? -6.488 5.867 -2.867 1 93.88 76 THR B O 1
ATOM 1467 N N . ASN B 1 77 ? -5.719 7.598 -1.521 1 96.5 77 ASN B N 1
ATOM 1468 C CA . ASN B 1 77 ? -4.637 6.766 -1.013 1 96.5 77 ASN B CA 1
ATOM 1469 C C . ASN B 1 77 ? -5.168 5.547 -0.261 1 96.5 77 ASN B C 1
ATOM 1471 O O . ASN B 1 77 ? -4.629 4.445 -0.395 1 96.5 77 ASN B O 1
ATOM 1475 N N . ALA B 1 78 ? -6.172 5.727 0.526 1 97.38 78 ALA B N 1
ATOM 1476 C CA . ALA B 1 78 ? -6.777 4.609 1.253 1 97.38 78 ALA B CA 1
ATOM 1477 C C . ALA B 1 78 ? -7.297 3.547 0.291 1 97.38 78 ALA B C 1
ATOM 1479 O O . ALA B 1 78 ? -7.07 2.352 0.494 1 97.38 78 ALA B O 1
ATOM 1480 N N . ALA B 1 79 ? -7.949 3.977 -0.712 1 95.5 79 ALA B N 1
ATOM 1481 C CA . ALA B 1 79 ? -8.508 3.053 -1.695 1 95.5 79 ALA B CA 1
ATOM 1482 C C . ALA B 1 79 ? -7.402 2.252 -2.383 1 95.5 79 ALA B C 1
ATOM 1484 O O . ALA B 1 79 ? -7.559 1.054 -2.629 1 95.5 79 ALA B O 1
ATOM 1485 N N . ILE B 1 80 ? -6.32 2.877 -2.709 1 96.38 80 ILE B N 1
ATOM 1486 C CA . ILE B 1 80 ? -5.188 2.205 -3.34 1 96.38 80 ILE B CA 1
ATOM 1487 C C . ILE B 1 80 ? -4.676 1.095 -2.426 1 96.38 80 ILE B C 1
ATOM 1489 O O . ILE B 1 80 ? -4.422 -0.025 -2.879 1 96.38 80 ILE B O 1
ATOM 1493 N N . LEU B 1 81 ? -4.566 1.389 -1.2 1 97.75 81 LEU B N 1
ATOM 1494 C CA . LEU B 1 81 ? -4.09 0.414 -0.226 1 97.75 81 LEU B CA 1
ATOM 1495 C C . LEU B 1 81 ? -5.047 -0.771 -0.129 1 97.75 81 LEU B C 1
ATOM 1497 O O . LEU B 1 81 ? -4.613 -1.926 -0.164 1 97.75 81 LEU B O 1
ATOM 1501 N N . PHE B 1 82 ? -6.285 -0.507 -0.047 1 97.25 82 PHE B N 1
ATOM 1502 C CA . PHE B 1 82 ? -7.266 -1.574 0.093 1 97.25 82 PHE B CA 1
ATOM 1503 C C . PHE B 1 82 ? -7.336 -2.416 -1.175 1 97.25 82 PHE B C 1
ATOM 1505 O O . PHE B 1 82 ? -7.461 -3.641 -1.106 1 97.25 82 PHE B O 1
ATOM 1512 N N . ARG B 1 83 ? -7.23 -1.757 -2.266 1 96 83 ARG B N 1
ATOM 1513 C CA . ARG B 1 83 ? -7.227 -2.496 -3.525 1 96 83 ARG B CA 1
ATOM 1514 C C . ARG B 1 83 ? -5.996 -3.391 -3.631 1 96 83 ARG B C 1
ATOM 1516 O O . ARG B 1 83 ? -6.078 -4.508 -4.148 1 96 83 ARG B O 1
ATOM 1523 N N . ALA B 1 84 ? -4.93 -2.885 -3.211 1 97.31 84 ALA B N 1
ATOM 1524 C CA . ALA B 1 84 ? -3.705 -3.684 -3.203 1 97.31 84 ALA B CA 1
ATOM 1525 C C . ALA B 1 84 ? -3.867 -4.926 -2.332 1 97.31 84 ALA B C 1
ATOM 1527 O O . ALA B 1 84 ? -3.479 -6.027 -2.732 1 97.31 84 ALA B O 1
ATOM 1528 N N . CYS B 1 85 ? -4.441 -4.73 -1.186 1 97.81 85 CYS B N 1
ATOM 1529 C CA . CYS B 1 85 ? -4.691 -5.859 -0.299 1 97.81 85 CYS B CA 1
ATOM 1530 C C . CYS B 1 85 ? -5.582 -6.898 -0.973 1 97.81 85 CYS B C 1
ATOM 1532 O O . CYS B 1 85 ? -5.293 -8.094 -0.933 1 97.81 85 CYS B O 1
ATOM 1534 N N . ASP B 1 86 ? -6.582 -6.402 -1.571 1 97.31 86 ASP B N 1
ATOM 1535 C CA . ASP B 1 86 ? -7.508 -7.281 -2.279 1 97.31 86 ASP B CA 1
ATOM 1536 C C . ASP B 1 86 ? -6.793 -8.062 -3.377 1 97.31 86 ASP B C 1
ATOM 1538 O O . ASP B 1 86 ? -6.984 -9.273 -3.514 1 97.31 86 ASP B O 1
ATOM 1542 N N . TYR B 1 87 ? -6.039 -7.402 -4.098 1 97.25 87 TYR B N 1
ATOM 1543 C CA . TYR B 1 87 ? -5.305 -8.016 -5.199 1 97.25 87 TYR B CA 1
ATOM 1544 C C . TYR B 1 87 ? -4.312 -9.055 -4.688 1 97.25 87 TYR B C 1
ATOM 1546 O O . TYR B 1 87 ? -4.176 -10.133 -5.27 1 97.25 87 TYR B O 1
ATOM 1554 N N . MET B 1 88 ? -3.68 -8.758 -3.684 1 97.62 88 MET B N 1
ATOM 1555 C CA . MET B 1 88 ? -2.748 -9.703 -3.074 1 97.62 88 MET B CA 1
ATOM 1556 C C . MET B 1 88 ? -3.473 -10.961 -2.619 1 97.62 88 MET B C 1
ATOM 1558 O O . MET B 1 88 ? -2.963 -12.07 -2.793 1 97.62 88 MET B O 1
ATOM 1562 N N . HIS B 1 89 ? -4.641 -10.789 -2.002 1 97.81 89 HIS B N 1
ATOM 1563 C CA . HIS B 1 89 ? -5.453 -11.945 -1.616 1 97.81 89 HIS B CA 1
ATOM 1564 C C . HIS B 1 89 ? -5.82 -12.789 -2.83 1 97.81 89 HIS B C 1
ATOM 1566 O O . HIS B 1 89 ? -5.738 -14.016 -2.781 1 97.81 89 HIS B O 1
ATOM 1572 N N . GLN B 1 90 ? -6.188 -12.164 -3.861 1 97.31 90 GLN B N 1
ATOM 1573 C CA . GLN B 1 90 ? -6.543 -12.859 -5.094 1 97.31 90 GLN B CA 1
ATOM 1574 C C . GLN B 1 90 ? -5.359 -13.656 -5.641 1 97.31 90 GLN B C 1
ATOM 1576 O O . GLN B 1 90 ? -5.504 -14.82 -6.012 1 97.31 90 GLN B O 1
ATOM 1581 N N . LEU B 1 91 ? -4.238 -12.992 -5.699 1 97.06 91 LEU B N 1
ATOM 1582 C CA . LEU B 1 91 ? -3.041 -13.641 -6.227 1 97.06 91 LEU B CA 1
ATOM 1583 C C . LEU B 1 91 ? -2.662 -14.852 -5.379 1 97.06 91 LEU B C 1
ATOM 1585 O O . LEU B 1 91 ? -2.324 -15.906 -5.918 1 97.06 91 LEU B O 1
ATOM 1589 N N . THR B 1 92 ? -2.725 -14.672 -4.074 1 97.38 92 THR B N 1
ATOM 1590 C CA . THR B 1 92 ? -2.383 -15.758 -3.166 1 97.38 92 THR B CA 1
ATOM 1591 C C . THR B 1 92 ? -3.338 -16.938 -3.35 1 97.38 92 THR B C 1
ATOM 1593 O O . THR B 1 92 ? -2.914 -18.094 -3.348 1 97.38 92 THR B O 1
ATOM 1596 N N . SER B 1 93 ? -4.547 -16.672 -3.494 1 98 93 SER B N 1
ATOM 1597 C CA . SER B 1 93 ? -5.543 -17.703 -3.734 1 98 93 SER B CA 1
ATOM 1598 C C . SER B 1 93 ? -5.281 -18.438 -5.051 1 98 93 SER B C 1
ATOM 1600 O O . SER B 1 93 ? -5.426 -19.656 -5.129 1 98 93 SER B O 1
ATOM 1602 N N . GLU B 1 94 ? -4.914 -17.641 -6.008 1 97.88 94 GLU B N 1
ATOM 1603 C CA . GLU B 1 94 ? -4.617 -18.219 -7.316 1 97.88 94 GLU B CA 1
ATOM 1604 C C . GLU B 1 94 ? -3.396 -19.125 -7.254 1 97.88 94 GLU B C 1
ATOM 1606 O O . GLU B 1 94 ? -3.379 -20.203 -7.875 1 97.88 94 GLU B O 1
ATOM 1611 N N . VAL B 1 95 ? -2.449 -18.688 -6.59 1 98.06 95 VAL B N 1
ATOM 1612 C CA . VAL B 1 95 ? -1.254 -19.516 -6.422 1 98.06 95 VAL B CA 1
ATOM 1613 C C . VAL B 1 95 ? -1.625 -20.828 -5.754 1 98.06 95 VAL B C 1
ATOM 1615 O O . VAL B 1 95 ? -1.209 -21.906 -6.207 1 98.06 95 VAL B O 1
ATOM 1618 N N . LYS B 1 96 ? -2.404 -20.75 -4.723 1 97.81 96 LYS B N 1
ATOM 1619 C CA . LYS B 1 96 ? -2.82 -21.953 -4 1 97.81 96 LYS B CA 1
ATOM 1620 C C . LYS B 1 96 ? -3.635 -22.875 -4.898 1 97.81 96 LYS B C 1
ATOM 1622 O O . LYS B 1 96 ? -3.418 -24.094 -4.906 1 97.81 96 LYS B O 1
ATOM 1627 N N . ALA B 1 97 ? -4.492 -22.391 -5.625 1 98.06 97 ALA B N 1
ATOM 1628 C CA . ALA B 1 97 ? -5.324 -23.172 -6.543 1 98.06 97 ALA B CA 1
ATOM 1629 C C . ALA B 1 97 ? -4.477 -23.859 -7.605 1 98.06 97 ALA B C 1
ATOM 1631 O O . ALA B 1 97 ? -4.672 -25.031 -7.895 1 98.06 97 ALA B O 1
ATOM 1632 N N . ASN B 1 98 ? -3.576 -23.047 -8.172 1 98 98 ASN B N 1
ATOM 1633 C CA . ASN B 1 98 ? -2.703 -23.594 -9.211 1 98 98 ASN B CA 1
ATOM 1634 C C . ASN B 1 98 ? -1.812 -24.703 -8.656 1 98 98 ASN B C 1
ATOM 1636 O O . ASN B 1 98 ? -1.528 -25.688 -9.359 1 98 98 ASN B O 1
ATOM 1640 N N . GLU B 1 99 ? -1.372 -24.5 -7.469 1 97.31 99 GLU B N 1
ATOM 1641 C CA . GLU B 1 99 ? -0.556 -25.531 -6.828 1 97.31 99 GLU B CA 1
ATOM 1642 C C . GLU B 1 99 ? -1.346 -26.828 -6.641 1 97.31 99 GLU B C 1
ATOM 1644 O O . GLU B 1 99 ? -0.812 -27.922 -6.84 1 97.31 99 GLU B O 1
ATOM 1649 N N . LYS B 1 100 ? -2.547 -26.781 -6.297 1 97.38 100 LYS B N 1
ATOM 1650 C CA . LYS B 1 100 ? -3.422 -27.938 -6.164 1 97.38 100 LYS B CA 1
ATOM 1651 C C . LYS B 1 100 ? -3.633 -28.625 -7.512 1 97.38 100 LYS B C 1
ATOM 1653 O O . LYS B 1 100 ? -3.604 -29.859 -7.598 1 97.38 100 LYS B O 1
ATOM 1658 N N . ASP B 1 101 ? -3.828 -27.828 -8.492 1 96.19 101 ASP B N 1
ATOM 1659 C CA . ASP B 1 101 ? -4.016 -28.359 -9.836 1 96.19 101 ASP B CA 1
ATOM 1660 C C . ASP B 1 101 ? -2.783 -29.141 -10.297 1 96.19 101 ASP B C 1
ATOM 1662 O O . ASP B 1 101 ? -2.904 -30.219 -10.875 1 96.19 101 ASP B O 1
ATOM 1666 N N . ILE B 1 102 ? -1.674 -28.594 -10.094 1 96.06 102 ILE B N 1
ATOM 1667 C CA . ILE B 1 102 ? -0.419 -29.219 -10.484 1 96.06 102 ILE B CA 1
ATOM 1668 C C . ILE B 1 102 ? -0.257 -30.547 -9.75 1 96.06 102 ILE B C 1
ATOM 1670 O O . ILE B 1 102 ? 0.137 -31.547 -10.344 1 96.06 102 ILE B O 1
ATOM 1674 N N . GLN B 1 103 ? -0.589 -30.531 -8.461 1 95.19 103 GLN B N 1
ATOM 1675 C CA . GLN B 1 103 ? -0.502 -31.734 -7.66 1 95.19 103 GLN B CA 1
ATOM 1676 C C . GLN B 1 103 ? -1.44 -32.812 -8.195 1 95.19 103 GLN B C 1
ATOM 1678 O O . GLN B 1 103 ? -1.061 -34 -8.281 1 95.19 103 GLN B O 1
ATOM 1683 N N . GLN B 1 104 ? -2.566 -32.5 -8.57 1 93.5 104 GLN B N 1
ATOM 1684 C CA . GLN B 1 104 ? -3.561 -33.438 -9.094 1 93.5 104 GLN B CA 1
ATOM 1685 C C . GLN B 1 104 ? -3.123 -34 -10.438 1 93.5 104 GLN B C 1
ATOM 1687 O O . GLN B 1 104 ? -3.246 -35.219 -10.68 1 93.5 104 GLN B O 1
ATOM 1692 N N . LEU B 1 105 ? -2.592 -33.156 -11.32 1 92.12 105 LEU B N 1
ATOM 1693 C CA . LEU B 1 105 ? -2.133 -33.594 -12.641 1 92.12 105 LEU B CA 1
ATOM 1694 C C . LEU B 1 105 ? -0.94 -34.531 -12.516 1 92.12 105 LEU B C 1
ATOM 1696 O O . LEU B 1 105 ? -0.832 -35.5 -13.273 1 92.12 105 LEU B O 1
ATOM 1700 N N . ASN B 1 106 ? -0.14 -34.25 -11.547 1 91.06 106 ASN B N 1
ATOM 1701 C CA . ASN B 1 106 ? 1.014 -35.125 -11.312 1 91.06 106 ASN B CA 1
ATOM 1702 C C . ASN B 1 106 ? 0.595 -36.469 -10.7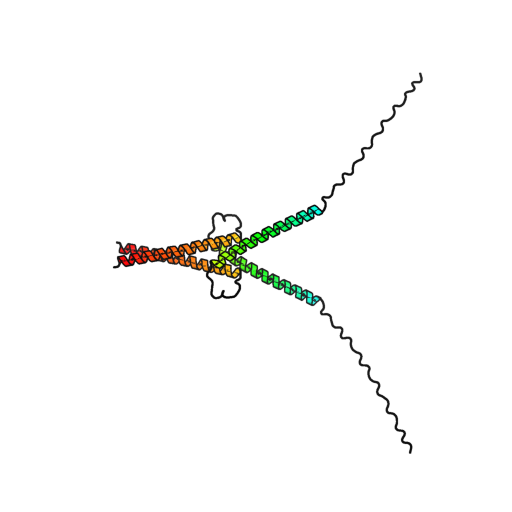58 1 91.06 106 ASN B C 1
ATOM 1704 O O . ASN B 1 106 ? 1.157 -37.5 -11.141 1 91.06 106 ASN B O 1
ATOM 1708 N N . ALA B 1 107 ? -0.411 -36.531 -9.953 1 88.94 107 ALA B N 1
ATOM 170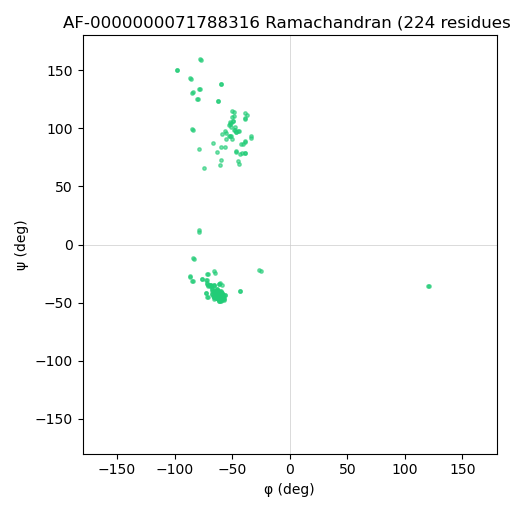9 C CA . ALA B 1 107 ? -0.929 -37.781 -9.383 1 88.94 107 ALA B CA 1
ATOM 1710 C C . ALA B 1 107 ? -1.595 -38.625 -10.461 1 88.94 107 ALA B C 1
ATOM 1712 O O . ALA B 1 107 ? -1.462 -39.844 -10.453 1 88.94 107 ALA B O 1
ATOM 1713 N N . GLN B 1 108 ? -2.189 -38.031 -11.344 1 83.38 108 GLN B N 1
ATOM 1714 C CA . GLN B 1 108 ? -2.859 -38.719 -12.438 1 83.38 108 GLN B CA 1
ATOM 1715 C C . GLN B 1 108 ? -1.848 -39.312 -13.406 1 83.38 108 GLN B C 1
ATOM 1717 O O . GLN B 1 108 ? -2.037 -40.438 -13.906 1 83.38 108 GLN B O 1
ATOM 1722 N N . GLY B 1 109 ? -0.861 -38.594 -13.766 1 77.94 109 GLY B N 1
ATOM 1723 C CA . GLY B 1 109 ? 0.179 -39.125 -14.648 1 77.94 109 GLY B CA 1
ATOM 1724 C C . GLY B 1 109 ? 0.907 -40.312 -14.07 1 77.94 109 GLY B C 1
ATOM 1725 O O . GLY B 1 109 ? 1.249 -41.25 -14.805 1 77.94 109 GLY B O 1
ATOM 1726 N N . CYS B 1 110 ? 1.092 -40.375 -12.82 1 73.25 110 CYS B N 1
ATOM 1727 C CA . CYS B 1 110 ? 1.748 -41.5 -12.172 1 73.25 110 CYS B CA 1
ATOM 1728 C C . CYS B 1 110 ? 0.905 -42.781 -12.297 1 73.25 110 CYS B C 1
ATOM 1730 O O . CYS B 1 110 ? 1.438 -43.875 -12.523 1 73.25 110 CYS B O 1
ATOM 1732 N N . TRP B 1 111 ? -0.359 -42.625 -12.242 1 73.06 111 TRP B N 1
ATOM 1733 C CA . TRP B 1 111 ? -1.26 -43.781 -12.336 1 73.06 111 TRP B CA 1
ATOM 1734 C C . TRP B 1 111 ? -1.279 -44.344 -13.758 1 73.06 111 TRP B C 1
ATOM 1736 O O . TRP B 1 111 ? -1.347 -45.531 -13.945 1 73.06 111 TRP B O 1
ATOM 1746 N N . LEU B 1 112 ? -0.971 -43.469 -14.727 1 69.69 112 LEU B N 1
ATOM 1747 C CA . LEU B 1 112 ? -1.006 -43.906 -16.109 1 69.69 112 LEU B CA 1
ATOM 1748 C C . LEU B 1 112 ? 0.326 -44.531 -16.516 1 69.69 112 LEU B C 1
ATOM 1750 O O . LEU B 1 112 ? 0.378 -45.344 -17.438 1 69.69 112 LEU B O 1
ATOM 1754 N N . SER B 1 113 ? 1.299 -44.188 -15.977 1 68.5 113 SER B N 1
ATOM 1755 C CA . SER B 1 113 ? 2.621 -44.688 -16.328 1 68.5 113 SER B CA 1
ATOM 1756 C C . SER B 1 113 ? 2.906 -46.031 -15.617 1 68.5 113 SER B C 1
ATOM 1758 O O . SER B 1 113 ? 3.879 -46.688 -15.945 1 68.5 113 SER B O 1
ATOM 1760 N N . ARG B 1 114 ? 2.127 -46.5 -14.641 1 62.22 114 ARG B N 1
ATOM 1761 C CA . ARG B 1 114 ? 2.254 -47.844 -14.055 1 62.22 114 ARG B CA 1
ATOM 1762 C C . ARG B 1 114 ? 1.455 -48.875 -14.844 1 62.22 114 ARG B C 1
ATOM 1764 O O . ARG B 1 114 ? 0.391 -48.562 -15.383 1 62.22 114 ARG B O 1
#

InterPro domains:
  IPR011598 Myc-type, basic helix-loop-helix (bHLH) domain [PF00010] (38-92)
  IPR011598 Myc-type, basic helix-loop-helix (bHLH) domain [PS50888] (37-91)
  IPR011598 Myc-type, basic helix-loop-helix (bHLH) domain [SM00353] (43-97)
  I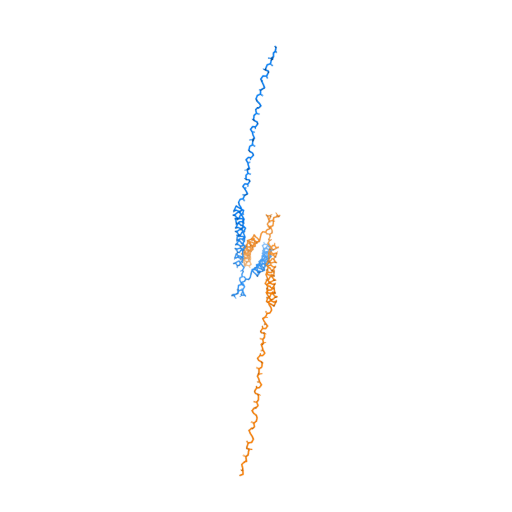PR036638 Helix-loop-helix DNA-binding domain superfamily [G3DSA:4.10.280.10] (30-113)
  IPR036638 Helix-loop-helix DNA-binding domain superfamily [SSF47459] (29-106)
  IPR052207 Max-like/E-box-binding transcription factors [PTHR15741] (13-107)

Solvent-accessible surface area (backbone atoms only — not comparable to full-atom values): 13862 Å² total; per-residue (Å²): 132,86,76,82,78,79,80,80,81,79,83,81,80,82,79,81,80,80,76,79,74,73,76,75,64,82,59,68,62,60,55,50,53,49,50,48,50,53,52,51,51,54,52,50,53,50,51,51,54,51,48,48,36,50,51,26,50,54,52,43,58,70,70,41,81,81,53,78,81,57,65,86,52,88,77,48,73,38,54,52,38,47,49,45,47,51,48,50,52,51,44,52,50,48,39,52,52,44,51,50,50,44,52,53,55,54,55,52,51,54,67,69,73,107,139,82,81,79,79,78,81,80,81,81,83,82,81,81,81,79,80,80,76,79,76,73,78,74,65,81,60,68,63,58,57,49,52,50,50,50,50,52,52,50,50,55,52,50,52,51,51,49,53,51,48,47,35,49,52,27,50,54,53,44,58,71,70,42,82,81,51,77,80,56,65,85,53,88,77,49,71,38,55,52,38,47,50,46,48,52,50,48,52,51,44,52,50,48,40,53,53,44,51,50,50,44,52,51,55,54,55,53,52,54,62,67,74,100

Radius of gyration: 45.08 Å; Cα contacts (8 Å, |Δi|>4): 79; chains: 2; bounding box: 150×143×94 Å

Sequence (228 aa):
MSYSVKKMGGRRRASTTQGDVSEMSPTGSDSSVYSDKKKQTHLRCERQRREAINSGYSDLKELVPQTASAMGCKTTNAAILFRACDYMHQLTSEVKANEKDIQQLNAQGCWLSRMSYSVKKMGGRRRASTTQGDVSEMSPTGSDSSVYSDKKKQTHLRCERQRREAINSGYSDLKELVPQTASAMGCKTTNAAILFRACDYMHQLTSEVKANEKDIQQLNAQGCWLSR

pLDDT: mean 78.6, std 23.52, range [27.69, 98.56]